Protein AF-0000000084544696 (afdb_homodimer)

Solvent-accessible surface area (backbone atoms only — not comparable to full-atom values): 18022 Å² total; per-residue (Å²): 127,81,76,74,77,91,40,70,71,62,45,71,70,43,58,67,68,58,37,42,52,52,28,52,49,38,60,75,65,55,84,54,58,40,59,31,34,49,28,47,52,58,39,45,57,65,35,56,97,55,57,89,83,34,65,64,35,49,51,43,52,50,49,40,49,48,40,61,74,64,56,87,49,36,67,41,32,23,50,32,31,42,42,40,33,75,56,55,48,66,93,45,48,67,58,34,51,48,35,35,71,64,51,88,37,66,52,25,18,30,32,17,44,51,22,40,44,68,54,61,47,67,92,47,48,72,62,44,57,58,30,57,68,43,92,45,65,67,36,19,50,41,30,50,34,37,53,52,39,50,57,54,42,70,71,47,68,94,82,62,65,75,75,75,108,126,81,76,74,77,89,42,70,70,63,46,70,71,42,57,68,68,58,36,42,52,53,29,52,49,37,61,75,64,54,83,52,60,40,60,33,36,50,28,48,54,59,41,44,57,66,36,56,95,54,58,91,81,35,66,64,35,49,51,42,52,50,50,40,49,48,40,59,74,64,54,86,48,37,66,42,30,22,50,33,31,44,41,40,32,74,56,55,50,66,93,45,49,67,58,34,51,48,35,35,72,64,51,88,36,64,54,26,18,30,31,16,45,48,22,40,42,69,54,60,46,68,91,46,47,71,62,44,55,57,30,58,70,44,90,46,66,66,38,20,51,40,30,51,35,38,52,53,40,50,56,54,44,70,72,67,58,94,82,61,66,75,74,75,106

Structure (mmCIF, N/CA/C/O backbone):
data_AF-0000000084544696-model_v1
#
loop_
_entity.id
_entity.type
_entity.pdbx_description
1 polymer 'PBS lyase HEAT domain protein repeat-containing protein'
#
loop_
_atom_site.group_PDB
_atom_site.id
_atom_site.type_symbol
_atom_site.label_atom_id
_atom_site.label_alt_id
_atom_site.label_comp_id
_atom_site.label_asym_id
_atom_site.label_entity_id
_atom_site.label_seq_id
_atom_site.pdbx_PDB_ins_code
_atom_site.Cartn_x
_atom_site.Cartn_y
_atom_site.Cartn_z
_atom_site.occupancy
_atom_site.B_iso_or_equiv
_atom_site.auth_seq_id
_atom_site.auth_comp_id
_atom_site.auth_asym_id
_atom_site.auth_atom_id
_atom_site.pdbx_PDB_model_num
ATOM 1 N N . MET A 1 1 ? 19.906 -25.812 -3.031 1 26.2 1 MET A N 1
ATOM 2 C CA . MET A 1 1 ? 20.234 -25.281 -1.714 1 26.2 1 MET A CA 1
ATOM 3 C C . MET A 1 1 ? 18.984 -24.828 -0.976 1 26.2 1 MET A C 1
ATOM 5 O O . MET A 1 1 ? 18.219 -24 -1.482 1 26.2 1 MET A O 1
ATOM 9 N N . THR A 1 2 ? 18.375 -25.609 -0.206 1 31.02 2 THR A N 1
ATOM 10 C CA . THR A 1 2 ? 17.172 -25.453 0.586 1 31.02 2 THR A CA 1
ATOM 11 C C . THR A 1 2 ? 17.109 -24.062 1.211 1 31.02 2 THR A C 1
ATOM 13 O O . THR A 1 2 ? 17.938 -23.719 2.053 1 31.02 2 THR A O 1
ATOM 16 N N . ILE A 1 3 ? 16.969 -23.062 0.458 1 39.78 3 ILE A N 1
ATOM 17 C CA . ILE A 1 3 ? 17.031 -21.719 1.038 1 39.78 3 ILE A CA 1
ATOM 18 C C . ILE A 1 3 ? 16.312 -21.719 2.387 1 39.78 3 ILE A C 1
ATOM 20 O O . ILE A 1 3 ? 15.102 -21.938 2.455 1 39.78 3 ILE A O 1
ATOM 24 N N . GLN A 1 4 ? 16.859 -22.172 3.508 1 46.41 4 GLN A N 1
ATOM 25 C CA . GLN A 1 4 ? 16.312 -22.172 4.855 1 46.41 4 GLN A CA 1
ATOM 26 C C . GLN A 1 4 ? 15.367 -20.984 5.059 1 46.41 4 GLN A C 1
ATOM 28 O O . GLN A 1 4 ? 14.148 -21.125 4.941 1 46.41 4 GLN A O 1
ATOM 33 N N . LEU A 1 5 ? 15.789 -20.031 6.137 1 50.75 5 LEU A N 1
ATOM 34 C CA . LEU A 1 5 ? 14.992 -18.938 6.691 1 50.75 5 LEU A CA 1
ATOM 35 C C . LEU A 1 5 ? 14.992 -17.734 5.762 1 50.75 5 LEU A C 1
ATOM 37 O O . LEU A 1 5 ? 16.062 -17.203 5.438 1 50.75 5 LEU A O 1
ATOM 41 N N . PHE A 1 6 ? 14.016 -17.812 4.867 1 63.34 6 PHE A N 1
ATOM 42 C CA . PHE A 1 6 ? 13.852 -16.578 4.113 1 63.34 6 PHE A CA 1
ATOM 43 C C . PHE A 1 6 ? 14.055 -15.359 5.012 1 63.34 6 PHE A C 1
ATOM 45 O O . PHE A 1 6 ? 13.188 -15.023 5.82 1 63.34 6 PHE A O 1
ATOM 52 N N . ASP A 1 7 ? 15.312 -15 5.148 1 73.56 7 ASP A N 1
ATOM 53 C CA . ASP A 1 7 ? 15.758 -13.859 5.934 1 73.56 7 ASP A CA 1
ATOM 54 C C . ASP A 1 7 ? 16.016 -12.648 5.043 1 73.56 7 ASP A C 1
ATOM 56 O O . ASP A 1 7 ? 16.969 -12.648 4.254 1 73.56 7 ASP A O 1
ATOM 60 N N . GLU A 1 8 ? 15.297 -11.703 5.199 1 74.69 8 GLU A N 1
ATOM 61 C CA . GLU A 1 8 ? 15.336 -10.539 4.324 1 74.69 8 GLU A CA 1
ATOM 62 C C . GLU A 1 8 ? 16.719 -9.891 4.324 1 74.69 8 GLU A C 1
ATOM 64 O O . GLU A 1 8 ? 17.203 -9.453 3.281 1 74.69 8 GLU A O 1
ATOM 69 N N . ASN A 1 9 ? 17.312 -9.812 5.469 1 75.44 9 ASN A N 1
ATOM 70 C CA . ASN A 1 9 ? 18.625 -9.172 5.543 1 75.44 9 ASN A CA 1
ATOM 71 C C . ASN A 1 9 ? 19.672 -9.977 4.797 1 75.44 9 ASN A C 1
ATOM 73 O O . ASN A 1 9 ? 20.516 -9.406 4.09 1 75.44 9 ASN A O 1
ATOM 77 N N . ASN A 1 10 ? 19.656 -11.188 4.953 1 82.88 10 ASN A N 1
ATOM 78 C CA . ASN A 1 10 ? 20.594 -12.047 4.242 1 82.88 10 ASN A CA 1
ATOM 79 C C . ASN A 1 10 ? 20.375 -11.984 2.73 1 82.88 10 ASN A C 1
ATOM 81 O O . ASN A 1 10 ? 21.344 -12 1.962 1 82.88 10 ASN A O 1
ATOM 85 N N . MET A 1 11 ? 19.172 -11.875 2.369 1 90.06 11 MET A N 1
ATOM 86 C CA . MET A 1 11 ? 18.844 -11.828 0.949 1 90.06 11 MET A CA 1
ATOM 87 C C . MET A 1 11 ? 19.406 -10.586 0.289 1 90.06 11 MET A C 1
ATOM 89 O O . MET A 1 11 ? 19.859 -10.633 -0.857 1 90.06 11 MET A O 1
ATOM 93 N N . ARG A 1 12 ? 19.422 -9.477 0.972 1 90.31 12 ARG A N 1
ATOM 94 C CA . ARG A 1 12 ? 19.875 -8.219 0.402 1 90.31 12 ARG A CA 1
ATOM 95 C C . ARG A 1 12 ? 21.375 -8.211 0.214 1 90.31 12 ARG A C 1
ATOM 97 O O . ARG A 1 12 ? 21.922 -7.375 -0.515 1 90.31 12 ARG A O 1
ATOM 104 N N . GLN A 1 13 ? 22.062 -9.141 0.916 1 92.12 13 GLN A N 1
ATOM 105 C CA . GLN A 1 13 ? 23.516 -9.234 0.834 1 92.12 13 GLN A CA 1
ATOM 106 C C . GLN A 1 13 ? 23.953 -10.102 -0.343 1 92.12 13 GLN A C 1
ATOM 108 O O . GLN A 1 13 ? 25.109 -10.094 -0.734 1 92.12 13 GLN A O 1
ATOM 113 N N . LEU A 1 14 ? 23.094 -10.797 -0.901 1 94.19 14 LEU A N 1
ATOM 114 C CA . LEU A 1 14 ? 23.391 -11.688 -2.02 1 94.19 14 LEU A CA 1
ATOM 115 C C . LEU A 1 14 ? 23.531 -10.891 -3.316 1 94.19 14 LEU A C 1
ATOM 117 O O . LEU A 1 14 ? 22.938 -9.82 -3.463 1 94.19 14 LEU A O 1
ATOM 121 N N . PRO A 1 15 ? 24.359 -11.484 -4.219 1 95.19 15 PRO A N 1
ATOM 122 C CA . PRO A 1 15 ? 24.344 -10.898 -5.562 1 95.19 15 PRO A CA 1
ATOM 123 C C . PRO A 1 15 ? 22.938 -10.852 -6.164 1 95.19 15 PRO A C 1
ATOM 125 O O . PRO A 1 15 ? 22.125 -11.758 -5.926 1 95.19 15 PRO A O 1
ATOM 128 N N . ASP A 1 16 ? 22.609 -9.914 -7.047 1 94.69 16 ASP A N 1
ATOM 129 C CA . ASP A 1 16 ? 21.281 -9.656 -7.598 1 94.69 16 ASP A CA 1
ATOM 130 C C . ASP A 1 16 ? 20.703 -10.898 -8.266 1 94.69 16 ASP A C 1
ATOM 132 O O . ASP A 1 16 ? 19.547 -11.25 -8.047 1 94.69 16 ASP A O 1
ATOM 136 N N . GLU A 1 17 ? 21.594 -11.555 -9.016 1 95.81 17 GLU A N 1
ATOM 137 C CA . GLU A 1 17 ? 21.125 -12.719 -9.758 1 95.81 17 GLU A CA 1
ATOM 138 C C . GLU A 1 17 ? 20.734 -13.844 -8.805 1 95.81 17 GLU A C 1
ATOM 140 O O . GLU A 1 17 ? 19.719 -14.531 -9.031 1 95.81 17 GLU A O 1
ATOM 145 N N . GLU A 1 18 ? 21.484 -14.039 -7.844 1 96.56 18 GLU A N 1
ATOM 146 C CA . GLU A 1 18 ? 21.188 -15.078 -6.859 1 96.56 18 GLU A CA 1
ATOM 147 C C . GLU A 1 18 ? 19.922 -14.734 -6.062 1 96.56 18 GLU A C 1
ATOM 149 O O . GLU A 1 18 ? 19.078 -15.602 -5.824 1 96.56 18 GLU A O 1
ATOM 154 N N . ARG A 1 19 ? 19.828 -13.508 -5.656 1 96.25 19 ARG A N 1
ATOM 155 C CA . ARG A 1 19 ? 18.625 -13.039 -4.973 1 96.25 19 ARG A CA 1
ATOM 156 C C . ARG A 1 19 ? 17.375 -13.258 -5.836 1 96.25 19 ARG A C 1
ATOM 158 O O . ARG A 1 19 ? 16.359 -13.742 -5.348 1 96.25 19 ARG A O 1
ATOM 165 N N . PHE A 1 20 ? 17.484 -12.938 -7.086 1 97.44 20 PHE A N 1
ATOM 166 C CA . PHE A 1 20 ? 16.359 -13.125 -8 1 97.44 20 PHE A CA 1
ATOM 167 C C . PHE A 1 20 ? 15.945 -14.586 -8.047 1 97.44 20 PHE A C 1
ATOM 169 O O . PHE A 1 20 ? 14.758 -14.906 -7.934 1 97.44 20 PHE A O 1
ATOM 176 N N . GLU A 1 21 ? 16.938 -15.422 -8.18 1 97.69 21 GLU A N 1
ATOM 177 C CA . GLU A 1 21 ? 16.641 -16.844 -8.328 1 97.69 21 GLU A CA 1
ATOM 178 C C . GLU A 1 21 ? 15.977 -17.406 -7.078 1 97.69 21 GLU A C 1
ATOM 180 O O . GLU A 1 21 ? 15.047 -18.219 -7.168 1 97.69 21 GLU A O 1
ATOM 185 N N . ILE A 1 22 ? 16.438 -17.031 -5.98 1 97.06 22 ILE A N 1
ATOM 186 C CA . ILE A 1 22 ? 15.867 -17.5 -4.727 1 97.06 22 ILE A CA 1
ATOM 187 C C . ILE A 1 22 ? 14.438 -16.984 -4.586 1 97.06 22 ILE A C 1
ATOM 189 O O . ILE A 1 22 ? 13.523 -17.75 -4.262 1 97.06 22 ILE A O 1
ATOM 193 N N . CYS A 1 23 ? 14.188 -15.711 -4.84 1 97.75 23 CYS A N 1
ATOM 194 C CA . CYS A 1 23 ? 12.844 -15.141 -4.77 1 97.75 23 CYS A CA 1
ATOM 195 C C . CYS A 1 23 ? 11.906 -15.82 -5.758 1 97.75 23 CYS A C 1
ATOM 197 O O . CYS A 1 23 ? 10.758 -16.125 -5.43 1 97.75 23 CYS A O 1
ATOM 199 N N . ASN A 1 24 ? 12.422 -16.031 -6.957 1 98.38 24 ASN A N 1
ATOM 200 C CA . ASN A 1 24 ? 11.641 -16.734 -7.961 1 98.38 24 ASN A CA 1
ATOM 201 C C . ASN A 1 24 ? 11.188 -18.109 -7.457 1 98.38 24 ASN A C 1
ATOM 203 O O . ASN A 1 24 ? 10.031 -18.484 -7.629 1 98.38 24 ASN A O 1
ATOM 207 N N . ASP A 1 25 ? 12.086 -18.766 -6.898 1 97.88 25 ASP A N 1
ATOM 208 C CA . ASP A 1 25 ? 11.781 -20.094 -6.367 1 97.88 25 ASP A CA 1
ATOM 209 C C . ASP A 1 25 ? 10.742 -20.016 -5.246 1 97.88 25 ASP A C 1
ATOM 211 O O . ASP A 1 25 ? 9.805 -20.797 -5.203 1 97.88 25 ASP A O 1
ATOM 215 N N . VAL A 1 26 ? 10.883 -19.141 -4.332 1 97.69 26 VAL A N 1
ATOM 216 C CA . VAL A 1 26 ? 9.953 -18.953 -3.223 1 97.69 26 VAL A CA 1
ATOM 217 C C . VAL A 1 26 ? 8.57 -18.609 -3.76 1 97.69 26 VAL A C 1
ATOM 219 O O . VAL A 1 26 ? 7.57 -19.203 -3.348 1 97.69 26 VAL A O 1
ATOM 222 N N . LEU A 1 27 ? 8.469 -17.75 -4.738 1 98.44 27 LEU A N 1
ATOM 223 C CA . LEU A 1 27 ? 7.199 -17.281 -5.262 1 98.44 27 LEU A CA 1
ATOM 224 C C . LEU A 1 27 ? 6.445 -18.391 -5.973 1 98.44 27 LEU A C 1
ATOM 226 O O . LEU A 1 27 ? 5.215 -18.453 -5.934 1 98.44 27 LEU A O 1
ATOM 230 N N . ARG A 1 28 ? 7.176 -19.297 -6.527 1 98.06 28 ARG A N 1
ATOM 231 C CA . ARG A 1 28 ? 6.535 -20.312 -7.348 1 98.06 28 ARG A CA 1
ATOM 232 C C . ARG A 1 28 ? 6.219 -21.562 -6.52 1 98.06 28 ARG A C 1
ATOM 234 O O . ARG A 1 28 ? 5.285 -22.297 -6.836 1 98.06 28 ARG A O 1
ATOM 241 N N . ASN A 1 29 ? 6.934 -21.672 -5.379 1 97.19 29 ASN A N 1
ATOM 242 C CA . ASN A 1 29 ? 6.855 -23 -4.762 1 97.19 29 ASN A CA 1
ATOM 243 C C . ASN A 1 29 ? 6.504 -22.906 -3.281 1 97.19 29 ASN A C 1
ATOM 245 O O . ASN A 1 29 ? 6.074 -23.891 -2.68 1 97.19 29 ASN A O 1
ATOM 249 N N . GLU A 1 30 ? 6.668 -21.828 -2.648 1 96.88 30 GLU A N 1
ATOM 250 C CA . GLU A 1 30 ? 6.434 -21.688 -1.213 1 96.88 30 GLU A CA 1
ATOM 251 C C . GLU A 1 30 ? 4.941 -21.625 -0.901 1 96.88 30 GLU A C 1
ATOM 253 O O . GLU A 1 30 ? 4.195 -20.906 -1.567 1 96.88 30 GLU A O 1
ATOM 258 N N . THR A 1 31 ? 4.484 -22.359 0.078 1 96.81 31 THR A N 1
ATOM 259 C CA . THR A 1 31 ? 3.072 -22.375 0.447 1 96.81 31 THR A CA 1
ATOM 260 C C . THR A 1 31 ? 2.756 -21.234 1.427 1 96.81 31 THR A C 1
ATOM 262 O O . THR A 1 31 ? 1.612 -20.797 1.515 1 96.81 31 THR A O 1
ATOM 265 N N . ASP A 1 32 ? 3.688 -20.766 2.178 1 96.81 32 ASP A N 1
ATOM 266 C CA . ASP A 1 32 ? 3.52 -19.688 3.152 1 96.81 32 ASP A CA 1
ATOM 267 C C . ASP A 1 32 ? 3.439 -18.328 2.465 1 96.81 32 ASP A C 1
ATOM 269 O O . ASP A 1 32 ? 4.441 -17.812 1.959 1 96.81 32 ASP A O 1
ATOM 273 N N . GLU A 1 33 ? 2.336 -17.719 2.484 1 97.69 33 GLU A N 1
ATOM 274 C CA . GLU A 1 33 ? 2.121 -16.469 1.763 1 97.69 33 GLU A CA 1
ATOM 275 C C . GLU A 1 33 ? 2.975 -15.336 2.344 1 97.69 33 GLU A C 1
ATOM 277 O O . GLU A 1 33 ? 3.326 -14.391 1.637 1 97.69 33 GLU A O 1
ATOM 282 N N . SER A 1 34 ? 3.311 -15.367 3.625 1 96.75 34 SER A N 1
ATOM 283 C CA . SER A 1 34 ? 4.145 -14.32 4.207 1 96.75 34 SER A CA 1
ATOM 284 C C . SER A 1 34 ? 5.555 -14.352 3.623 1 96.75 34 SER A C 1
ATOM 286 O O . SER A 1 34 ? 6.176 -13.305 3.436 1 96.75 34 SER A O 1
ATOM 288 N N . LYS A 1 35 ? 6.059 -15.523 3.314 1 95.94 35 LYS A N 1
ATOM 289 C CA . LYS A 1 35 ? 7.344 -15.641 2.637 1 95.94 35 LYS A CA 1
ATOM 290 C C . LYS A 1 35 ? 7.246 -15.156 1.19 1 95.94 35 LYS A C 1
ATOM 292 O O . LYS A 1 35 ? 8.164 -14.5 0.686 1 95.94 35 LYS A O 1
ATOM 297 N N . ARG A 1 36 ? 6.094 -15.562 0.558 1 97.94 36 ARG A N 1
ATOM 298 C CA . ARG A 1 36 ? 5.902 -15.094 -0.811 1 97.94 36 ARG A CA 1
ATOM 299 C C . ARG A 1 36 ? 5.789 -13.578 -0.857 1 97.94 36 ARG A C 1
ATOM 301 O O . ARG A 1 36 ? 6.34 -12.938 -1.753 1 97.94 36 ARG A O 1
ATOM 308 N N . TRP A 1 37 ? 5.148 -12.992 0.087 1 97.88 37 TRP A N 1
ATOM 309 C CA . TRP A 1 37 ? 5.043 -11.539 0.173 1 97.88 37 TRP A CA 1
ATOM 310 C C . TRP A 1 37 ? 6.418 -10.906 0.315 1 97.88 37 TRP A C 1
ATOM 312 O O . TRP A 1 37 ? 6.75 -9.953 -0.405 1 97.88 37 TRP A O 1
ATOM 322 N N . ASP A 1 38 ? 7.227 -11.438 1.214 1 96.38 38 ASP A N 1
ATOM 323 C CA . ASP A 1 38 ? 8.586 -10.922 1.383 1 96.38 38 ASP A CA 1
ATOM 324 C C . ASP A 1 38 ? 9.383 -11.039 0.085 1 96.38 38 ASP A C 1
ATOM 326 O O . ASP A 1 38 ? 10.148 -10.133 -0.262 1 96.38 38 ASP A O 1
ATOM 330 N N . ALA A 1 39 ? 9.203 -12.109 -0.541 1 97.25 39 ALA A N 1
ATOM 331 C CA . ALA A 1 39 ? 9.922 -12.328 -1.797 1 97.25 39 ALA A CA 1
ATOM 332 C C . ALA A 1 39 ? 9.508 -11.297 -2.848 1 97.25 39 ALA A C 1
ATOM 334 O O . ALA A 1 39 ? 10.344 -10.836 -3.627 1 97.25 39 ALA A O 1
ATOM 335 N N . VAL A 1 40 ? 8.211 -10.977 -2.9 1 98.25 40 VAL A N 1
ATOM 336 C CA . VAL A 1 40 ? 7.75 -9.938 -3.822 1 98.25 40 VAL A CA 1
ATOM 337 C C . VAL A 1 40 ? 8.469 -8.625 -3.523 1 98.25 40 VAL A C 1
ATOM 339 O O . VAL A 1 40 ? 8.953 -7.953 -4.438 1 98.25 40 VAL A O 1
ATOM 342 N N . TRP A 1 41 ? 8.531 -8.289 -2.303 1 95.75 41 TRP A N 1
ATOM 343 C CA . TRP A 1 41 ? 9.18 -7.051 -1.895 1 95.75 41 TRP A CA 1
ATOM 344 C C . TRP A 1 41 ? 10.656 -7.059 -2.262 1 95.75 41 TRP A C 1
ATOM 346 O O . TRP A 1 41 ? 11.164 -6.105 -2.857 1 95.75 41 TRP A O 1
ATOM 356 N N . LEU A 1 42 ? 11.289 -8.07 -1.908 1 95.5 42 LEU A N 1
ATOM 357 C CA . LEU A 1 42 ? 12.734 -8.188 -2.115 1 95.5 42 LEU A CA 1
ATOM 358 C C . LEU A 1 42 ? 13.07 -8.172 -3.602 1 95.5 42 LEU A C 1
ATOM 360 O O . LEU A 1 42 ? 14.031 -7.527 -4.016 1 95.5 42 LEU A O 1
ATOM 364 N N . VAL A 1 43 ? 12.32 -8.875 -4.406 1 96.75 43 VAL A N 1
ATOM 365 C CA . VAL A 1 43 ? 12.625 -8.914 -5.832 1 96.75 43 VAL A CA 1
ATOM 366 C C . VAL A 1 43 ? 12.289 -7.57 -6.473 1 96.75 43 VAL A C 1
ATOM 368 O O . VAL A 1 43 ? 12.977 -7.129 -7.398 1 96.75 43 VAL A O 1
ATOM 371 N N . GLY A 1 44 ? 11.18 -6.949 -6.012 1 96.31 44 GLY A N 1
ATOM 372 C CA . GLY A 1 44 ? 10.844 -5.625 -6.504 1 96.31 44 GLY A CA 1
ATOM 373 C C . GLY A 1 44 ? 11.984 -4.633 -6.371 1 96.31 44 GLY A C 1
ATOM 374 O O . GLY A 1 44 ? 12.219 -3.814 -7.262 1 96.31 44 GLY A O 1
ATOM 375 N N . GLU A 1 45 ? 12.695 -4.746 -5.324 1 94.12 45 GLU A N 1
ATOM 376 C CA . GLU A 1 45 ? 13.812 -3.854 -5.043 1 94.12 45 GLU A CA 1
ATOM 377 C C . GLU A 1 45 ? 14.898 -3.969 -6.117 1 94.12 45 GLU A C 1
ATOM 379 O O . GLU A 1 45 ? 15.656 -3.023 -6.344 1 94.12 45 GLU A O 1
ATOM 384 N N . LEU A 1 46 ? 14.969 -5.043 -6.773 1 94.81 46 LEU A N 1
ATOM 385 C CA . LEU A 1 46 ? 15.984 -5.281 -7.793 1 94.81 46 LEU A CA 1
ATOM 386 C C . LEU A 1 46 ? 15.711 -4.453 -9.047 1 94.81 46 LEU A C 1
ATOM 388 O O . LEU A 1 46 ? 16.578 -4.289 -9.891 1 94.81 46 LEU A O 1
ATOM 392 N N . ALA A 1 47 ? 14.547 -4.012 -9.172 1 93.38 47 ALA A N 1
ATOM 393 C CA . ALA A 1 47 ? 14.164 -3.238 -10.352 1 93.38 47 ALA A CA 1
ATOM 394 C C . ALA A 1 47 ? 14.312 -1.74 -10.094 1 93.38 47 ALA A C 1
ATOM 396 O O . ALA A 1 47 ? 13.859 -0.92 -10.898 1 93.38 47 ALA A O 1
ATOM 397 N N . GLU A 1 48 ? 14.953 -1.453 -8.867 1 86.62 48 GLU A N 1
ATOM 398 C CA . GLU A 1 48 ? 15.156 -0.049 -8.516 1 86.62 48 GLU A CA 1
ATOM 399 C C . GLU A 1 48 ? 16.266 0.578 -9.359 1 86.62 48 GLU A C 1
ATOM 401 O O . GLU A 1 48 ? 17.312 -0.024 -9.555 1 86.62 48 GLU A O 1
ATOM 406 N N . ASP A 1 49 ? 16.078 1.803 -9.812 1 70.44 49 ASP A N 1
ATOM 407 C CA . ASP A 1 49 ? 17.094 2.689 -10.383 1 70.44 49 ASP A CA 1
ATOM 408 C C . ASP A 1 49 ? 17.594 2.158 -11.719 1 70.44 49 ASP A C 1
ATOM 410 O O . ASP A 1 49 ? 18.734 2.434 -12.117 1 70.44 49 ASP A O 1
ATOM 414 N N . GLN A 1 50 ? 16.812 1.298 -12.305 1 68.75 50 GLN A N 1
ATOM 415 C CA . GLN A 1 50 ? 17.375 0.73 -13.523 1 68.75 50 GLN A CA 1
ATOM 416 C C . GLN A 1 50 ? 16.625 1.234 -14.758 1 68.75 50 GLN A C 1
ATOM 418 O O . GLN A 1 50 ? 15.453 1.613 -14.664 1 68.75 50 GLN A O 1
ATOM 423 N N . ASP A 1 51 ? 17.406 1.385 -15.656 1 74.25 51 ASP A N 1
ATOM 424 C CA . ASP A 1 51 ? 16.875 1.74 -16.969 1 74.25 51 ASP A CA 1
ATOM 425 C C . ASP A 1 51 ? 15.93 0.654 -17.484 1 74.25 51 ASP A C 1
ATOM 427 O O . ASP A 1 51 ? 16.094 -0.522 -17.156 1 74.25 51 ASP A O 1
ATOM 431 N N . ASP A 1 52 ? 15.062 1.043 -18.281 1 70.06 52 ASP A N 1
ATOM 432 C CA . ASP A 1 52 ? 14.062 0.127 -18.812 1 70.06 52 ASP A CA 1
ATOM 433 C C . ASP A 1 52 ? 14.703 -0.971 -19.656 1 70.06 52 ASP A C 1
ATOM 435 O O . ASP A 1 52 ? 14.109 -2.031 -19.859 1 70.06 52 ASP A O 1
ATOM 439 N N . LYS A 1 53 ? 16.016 -0.698 -19.984 1 75.19 53 LYS A N 1
ATOM 440 C CA . LYS A 1 53 ? 16.719 -1.66 -20.844 1 75.19 53 LYS A CA 1
ATOM 441 C C . LYS A 1 53 ? 17.484 -2.682 -20 1 75.19 53 LYS A C 1
ATOM 443 O O . LYS A 1 53 ? 18.031 -3.648 -20.547 1 75.19 53 LYS A O 1
ATOM 448 N N . ASN A 1 54 ? 17.25 -2.607 -18.875 1 86.31 54 ASN A N 1
ATOM 449 C CA . ASN A 1 54 ? 17.953 -3.539 -18 1 86.31 54 ASN A CA 1
ATOM 450 C C . ASN A 1 54 ? 17.266 -4.902 -17.953 1 86.31 54 ASN A C 1
ATOM 452 O O . ASN A 1 54 ? 16.078 -4.988 -17.672 1 86.31 54 ASN A O 1
ATOM 456 N N . LEU A 1 55 ? 18.016 -5.883 -18.266 1 91.25 55 LEU A N 1
ATOM 457 C CA . LEU A 1 55 ? 17.469 -7.23 -18.391 1 91.25 55 LEU A CA 1
ATOM 458 C C . LEU A 1 55 ? 16.891 -7.711 -17.062 1 91.25 55 LEU A C 1
ATOM 460 O O . LEU A 1 55 ? 15.844 -8.352 -17.031 1 91.25 55 LEU A O 1
ATOM 464 N N . LEU A 1 56 ? 17.547 -7.496 -16 1 94.56 56 LEU A N 1
ATOM 465 C CA . LEU A 1 56 ? 17.062 -7.926 -14.695 1 94.56 56 LEU A CA 1
ATOM 466 C C . LEU A 1 56 ? 15.75 -7.234 -14.344 1 94.56 56 LEU A C 1
ATOM 468 O O . LEU A 1 56 ? 14.844 -7.859 -13.797 1 94.56 56 LEU A O 1
ATOM 472 N N . ARG A 1 57 ? 15.633 -5.988 -14.641 1 95.81 57 ARG A N 1
ATOM 473 C CA . ARG A 1 57 ? 14.398 -5.238 -14.414 1 95.81 57 ARG A CA 1
ATOM 474 C C . ARG A 1 57 ? 13.227 -5.871 -15.164 1 95.81 57 ARG A C 1
ATOM 476 O O . ARG A 1 57 ? 12.133 -6.008 -14.609 1 95.81 57 ARG A O 1
ATOM 483 N N . ASN A 1 58 ? 13.508 -6.285 -16.359 1 95.81 58 ASN A N 1
ATOM 484 C CA . ASN A 1 58 ? 12.469 -6.934 -17.156 1 95.81 58 ASN A CA 1
ATOM 485 C C . ASN A 1 58 ? 12.102 -8.305 -16.594 1 95.81 58 ASN A C 1
ATOM 487 O O . ASN A 1 58 ? 10.93 -8.688 -16.578 1 95.81 58 ASN A O 1
ATOM 491 N N . ARG A 1 59 ? 13.078 -8.984 -16.172 1 97.25 59 ARG A N 1
ATOM 492 C CA . ARG A 1 59 ? 12.812 -10.281 -15.547 1 97.25 59 ARG A CA 1
ATOM 493 C C . ARG A 1 59 ? 12 -10.117 -14.266 1 97.25 59 ARG A C 1
ATOM 495 O O . ARG A 1 59 ? 11.117 -10.93 -13.984 1 97.25 59 ARG A O 1
ATOM 502 N N . VAL A 1 60 ? 12.336 -9.141 -13.523 1 98 60 VAL A N 1
ATOM 503 C CA .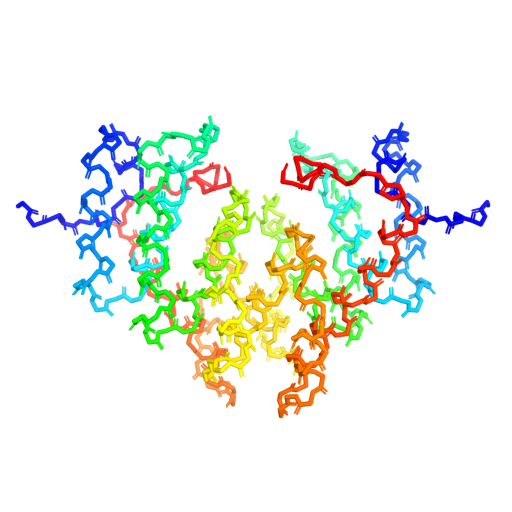 VAL A 1 60 ? 11.578 -8.844 -12.312 1 98 60 VAL A CA 1
ATOM 504 C C . VAL A 1 60 ? 10.125 -8.539 -12.68 1 98 60 VAL A C 1
ATOM 506 O O . VAL A 1 60 ? 9.195 -9.062 -12.062 1 98 60 VAL A O 1
ATOM 509 N N . ALA A 1 61 ? 9.914 -7.723 -13.688 1 98 61 ALA A N 1
ATOM 510 C CA . ALA A 1 61 ? 8.57 -7.379 -14.141 1 98 61 ALA A CA 1
ATOM 511 C C . ALA A 1 61 ? 7.785 -8.625 -14.531 1 98 61 ALA A C 1
ATOM 513 O O . ALA A 1 61 ? 6.613 -8.766 -14.172 1 98 61 ALA A O 1
ATOM 514 N N . ASP A 1 62 ? 8.453 -9.484 -15.219 1 98.62 62 ASP A N 1
ATOM 515 C CA . ASP A 1 62 ? 7.812 -10.727 -15.641 1 98.62 62 ASP A CA 1
ATOM 516 C C . ASP A 1 62 ? 7.445 -11.594 -14.438 1 98.62 62 ASP A C 1
ATOM 518 O O . ASP A 1 62 ? 6.391 -12.234 -14.43 1 98.62 62 ASP A O 1
ATOM 522 N N . LEU A 1 63 ? 8.289 -11.648 -13.516 1 98.81 63 LEU A N 1
ATOM 523 C CA . LEU A 1 63 ? 8.023 -12.43 -12.312 1 98.81 63 LEU A CA 1
ATOM 524 C C . LEU A 1 63 ? 6.855 -11.844 -11.531 1 98.81 63 LEU A C 1
ATOM 526 O O . LEU A 1 63 ? 6.004 -12.586 -11.031 1 98.81 63 LEU A O 1
ATOM 530 N N . LEU A 1 64 ? 6.77 -10.562 -11.43 1 98.81 64 LEU A N 1
ATOM 531 C CA . LEU A 1 64 ? 5.652 -9.914 -10.75 1 98.81 64 LEU A CA 1
ATOM 532 C C . LEU A 1 64 ? 4.344 -10.164 -11.484 1 98.81 64 LEU A C 1
ATOM 534 O O . LEU A 1 64 ? 3.297 -10.352 -10.859 1 98.81 64 LEU A O 1
ATOM 538 N N . GLU A 1 65 ? 4.391 -10.156 -12.797 1 98.88 65 GLU A N 1
ATOM 539 C CA . GLU A 1 65 ? 3.215 -10.555 -13.562 1 98.88 65 GLU A CA 1
ATOM 540 C C . GLU A 1 65 ? 2.799 -11.984 -13.242 1 98.88 65 GLU A C 1
ATOM 542 O O . GLU A 1 65 ? 1.61 -12.273 -13.094 1 98.88 65 GLU A O 1
ATOM 547 N N . TRP A 1 66 ? 3.789 -12.844 -13.219 1 98.88 66 TRP A N 1
ATOM 548 C CA . TRP A 1 66 ? 3.486 -14.227 -12.875 1 98.88 66 TRP A CA 1
ATOM 549 C C . TRP A 1 66 ? 2.754 -14.305 -11.539 1 98.88 66 TRP A C 1
ATOM 551 O O . TRP A 1 66 ? 1.775 -15.039 -11.398 1 98.88 66 TRP A O 1
ATOM 561 N N . VAL A 1 67 ? 3.195 -13.594 -10.539 1 98.88 67 VAL A N 1
ATOM 562 C CA . VAL A 1 67 ? 2.557 -13.562 -9.227 1 98.88 67 VAL A CA 1
ATOM 563 C C . VAL A 1 67 ? 1.101 -13.125 -9.375 1 98.88 67 VAL A C 1
ATOM 565 O O . VAL A 1 67 ? 0.197 -13.766 -8.828 1 98.88 67 VAL A O 1
ATOM 568 N N . LEU A 1 68 ? 0.859 -12.078 -10.117 1 98.88 68 LEU A N 1
ATOM 569 C CA . LEU A 1 68 ? -0.483 -11.531 -10.281 1 98.88 68 LEU A CA 1
ATOM 570 C C . LEU A 1 68 ? -1.405 -12.547 -10.953 1 98.88 68 LEU A C 1
ATOM 572 O O . LEU A 1 68 ? -2.592 -12.625 -10.625 1 98.88 68 LEU A O 1
ATOM 576 N N . ARG A 1 69 ? -0.884 -13.344 -11.766 1 98.56 69 ARG A N 1
ATOM 577 C CA . ARG A 1 69 ? -1.701 -14.266 -12.547 1 98.56 69 ARG A CA 1
ATOM 578 C C . ARG A 1 69 ? -1.879 -15.594 -11.812 1 98.56 69 ARG A C 1
ATOM 580 O O . ARG A 1 69 ? -2.875 -16.297 -12.016 1 98.56 69 ARG A O 1
ATOM 587 N N . ASN A 1 70 ? -0.928 -15.875 -10.922 1 98.56 70 ASN A N 1
ATOM 588 C CA . ASN A 1 70 ? -0.931 -17.25 -10.453 1 98.56 70 ASN A CA 1
ATOM 589 C C . ASN A 1 70 ? -1.106 -17.328 -8.938 1 98.56 70 ASN A C 1
ATOM 591 O O . ASN A 1 70 ? -1.574 -18.344 -8.414 1 98.56 70 ASN A O 1
ATOM 595 N N . ASP A 1 71 ? -0.683 -16.328 -8.195 1 98.62 71 ASP A N 1
ATOM 596 C CA . ASP A 1 71 ? -0.838 -16.422 -6.746 1 98.62 71 ASP A CA 1
ATOM 597 C C . ASP A 1 71 ? -2.312 -16.406 -6.348 1 98.62 71 ASP A C 1
ATOM 599 O O . ASP A 1 71 ? -3.121 -15.727 -6.984 1 98.62 71 ASP A O 1
ATOM 603 N N . THR A 1 72 ? -2.627 -17.031 -5.281 1 96.81 72 THR A N 1
ATOM 604 C CA . THR A 1 72 ? -4.027 -17.141 -4.883 1 96.81 72 THR A CA 1
ATOM 605 C C . THR A 1 72 ? -4.32 -16.219 -3.705 1 96.81 72 THR A C 1
ATOM 607 O O . THR A 1 72 ? -5.477 -16.062 -3.305 1 96.81 72 THR A O 1
ATOM 610 N N . ASN A 1 73 ? -3.318 -15.648 -3.135 1 98.19 73 ASN A N 1
ATOM 611 C CA . ASN A 1 73 ? -3.484 -14.773 -1.98 1 98.19 73 ASN A CA 1
ATOM 612 C C . ASN A 1 73 ? -3.576 -13.305 -2.396 1 98.19 73 ASN A C 1
ATOM 614 O O . ASN A 1 73 ? -2.668 -12.781 -3.045 1 98.19 73 ASN A O 1
ATOM 618 N N . GLY A 1 74 ? -4.637 -12.656 -2.002 1 98.12 74 GLY A N 1
ATOM 619 C CA . GLY A 1 74 ? -4.891 -11.281 -2.404 1 98.12 74 GLY A CA 1
ATOM 620 C C . GLY A 1 74 ? -3.871 -10.305 -1.855 1 98.12 74 GLY A C 1
ATOM 621 O O . GLY A 1 74 ? -3.57 -9.289 -2.49 1 98.12 74 GLY A O 1
ATOM 622 N N . VAL A 1 75 ? -3.314 -10.57 -0.688 1 98.5 75 VAL A N 1
ATOM 623 C CA . VAL A 1 75 ? -2.336 -9.688 -0.061 1 98.5 75 VAL A CA 1
ATOM 624 C C . VAL A 1 75 ? -1.021 -9.742 -0.838 1 98.5 75 VAL A C 1
ATOM 626 O O . VAL A 1 75 ? -0.366 -8.711 -1.03 1 98.5 75 VAL A O 1
ATOM 629 N N . VAL A 1 76 ? -0.635 -10.93 -1.288 1 98.69 76 VAL A N 1
ATOM 630 C CA . VAL A 1 76 ? 0.572 -11.086 -2.094 1 98.69 76 VAL A CA 1
ATOM 631 C C . VAL A 1 76 ? 0.397 -10.367 -3.43 1 98.69 76 VAL A C 1
ATOM 633 O O . VAL A 1 76 ? 1.289 -9.641 -3.871 1 98.69 76 VAL A O 1
ATOM 636 N N . LYS A 1 77 ? -0.77 -10.586 -4.043 1 98.88 77 LYS A N 1
ATOM 637 C CA . LYS A 1 77 ? -1.051 -9.914 -5.309 1 98.88 77 LYS A CA 1
ATOM 638 C C . LYS A 1 77 ? -1.085 -8.398 -5.121 1 98.88 77 LYS A C 1
ATOM 640 O O . LYS A 1 77 ? -0.642 -7.652 -5.996 1 98.88 77 LYS A O 1
ATOM 645 N N . HIS A 1 78 ? -1.656 -7.938 -4.031 1 98.81 78 HIS A N 1
ATOM 646 C CA . HIS A 1 78 ? -1.644 -6.523 -3.672 1 98.81 78 HIS A CA 1
ATOM 647 C C . HIS A 1 78 ? -0.227 -5.961 -3.701 1 98.81 78 HIS A C 1
ATOM 649 O O . HIS A 1 78 ? 0.028 -4.945 -4.348 1 98.81 78 HIS A O 1
ATOM 655 N N . GLU A 1 79 ? 0.68 -6.648 -3.062 1 98.44 79 GLU A N 1
ATOM 656 C CA . GLU A 1 79 ? 2.066 -6.191 -3.012 1 98.44 79 GLU A CA 1
ATOM 657 C C . GLU A 1 79 ? 2.693 -6.18 -4.402 1 98.44 79 GLU A C 1
ATOM 659 O O . GLU A 1 79 ? 3.434 -5.254 -4.746 1 98.44 79 GLU A O 1
ATOM 664 N N . ALA A 1 80 ? 2.404 -7.168 -5.203 1 98.81 80 ALA A N 1
ATOM 665 C CA . ALA A 1 80 ? 2.961 -7.23 -6.551 1 98.81 80 ALA A CA 1
ATOM 666 C C . ALA A 1 80 ? 2.525 -6.023 -7.383 1 98.81 80 ALA A C 1
ATOM 668 O O . ALA A 1 80 ? 3.34 -5.414 -8.078 1 98.81 80 ALA A O 1
ATOM 669 N N . SER A 1 81 ? 1.249 -5.672 -7.305 1 98.88 81 SER A N 1
ATOM 670 C CA . SER A 1 81 ? 0.754 -4.496 -8.008 1 98.88 81 SER A CA 1
ATOM 671 C C . SER A 1 81 ? 1.46 -3.23 -7.535 1 98.88 81 SER A C 1
ATOM 673 O O . SER A 1 81 ? 1.844 -2.387 -8.352 1 98.88 81 SER A O 1
ATOM 675 N N . PHE A 1 82 ? 1.608 -3.182 -6.254 1 98.25 82 PHE A N 1
ATOM 676 C CA . PHE A 1 82 ? 2.295 -2.027 -5.684 1 98.25 82 PHE A CA 1
ATOM 677 C C . PHE A 1 82 ? 3.715 -1.921 -6.223 1 98.25 82 PHE A C 1
ATOM 679 O O . PHE A 1 82 ? 4.164 -0.834 -6.594 1 98.25 82 PHE A O 1
ATOM 686 N N . GLN A 1 83 ? 4.395 -3.002 -6.258 1 97.5 83 GLN A N 1
ATOM 687 C CA . GLN A 1 83 ? 5.777 -2.996 -6.727 1 97.5 83 GLN A CA 1
ATOM 688 C C . GLN A 1 83 ? 5.859 -2.607 -8.195 1 97.5 83 GLN A C 1
ATOM 690 O O . GLN A 1 83 ? 6.762 -1.873 -8.602 1 97.5 83 GLN A O 1
ATOM 695 N N . ILE A 1 84 ? 4.984 -3.051 -9.016 1 98 84 ILE A N 1
ATOM 696 C CA . ILE A 1 84 ? 4.949 -2.697 -10.43 1 98 84 ILE A CA 1
ATOM 697 C C . ILE A 1 84 ? 4.789 -1.187 -10.578 1 98 84 ILE A C 1
ATOM 699 O O . ILE A 1 84 ? 5.5 -0.556 -11.367 1 98 84 ILE A O 1
ATOM 703 N N . ALA A 1 85 ? 3.92 -0.63 -9.773 1 97.56 85 ALA A N 1
ATOM 704 C CA . ALA A 1 85 ? 3.682 0.809 -9.844 1 97.56 85 ALA A CA 1
ATOM 705 C C . ALA A 1 85 ? 4.867 1.591 -9.289 1 97.56 85 ALA A C 1
ATOM 707 O O . ALA A 1 85 ? 5.281 2.596 -9.867 1 97.56 85 ALA A O 1
ATOM 708 N N . ALA A 1 86 ? 5.375 1.138 -8.172 1 93.81 86 ALA A N 1
ATOM 709 C CA . ALA A 1 86 ? 6.473 1.819 -7.496 1 93.81 86 ALA A CA 1
ATOM 710 C C . ALA A 1 86 ? 7.703 1.906 -8.398 1 93.81 86 ALA A C 1
ATOM 712 O O . ALA A 1 86 ? 8.484 2.854 -8.297 1 93.81 86 ALA A O 1
ATOM 713 N N . ARG A 1 87 ? 7.816 0.983 -9.281 1 94.12 87 ARG A N 1
ATOM 714 C CA . ARG A 1 87 ? 8.961 0.958 -10.188 1 94.12 87 ARG A CA 1
ATOM 715 C C . ARG A 1 87 ? 8.57 1.455 -11.578 1 94.12 87 ARG A C 1
ATOM 717 O O . ARG A 1 87 ? 9.383 1.416 -12.5 1 94.12 87 ARG A O 1
ATOM 724 N N . ASN A 1 88 ? 7.402 1.813 -11.711 1 94.31 88 ASN A N 1
ATOM 725 C CA . ASN A 1 88 ? 6.844 2.332 -12.953 1 94.31 88 ASN A CA 1
ATOM 726 C C . ASN A 1 88 ? 7.098 1.381 -14.117 1 94.31 88 ASN A C 1
ATOM 728 O O . ASN A 1 88 ? 7.613 1.79 -15.164 1 94.31 88 ASN A O 1
ATOM 732 N N . LEU A 1 89 ? 6.793 0.185 -13.938 1 95.44 89 LEU A N 1
ATOM 733 C CA . LEU A 1 89 ? 6.914 -0.826 -14.984 1 95.44 89 LEU A CA 1
ATOM 734 C C . LEU A 1 89 ? 5.738 -0.757 -15.945 1 95.44 89 LEU A C 1
ATOM 736 O O . LEU A 1 89 ? 4.898 -1.66 -15.977 1 95.44 89 LEU A O 1
ATOM 740 N N . ARG A 1 90 ? 5.707 0.177 -16.828 1 95.5 90 ARG A N 1
ATOM 741 C CA . ARG A 1 90 ? 4.555 0.587 -17.609 1 95.5 90 ARG A CA 1
ATOM 742 C C . ARG A 1 90 ? 4.152 -0.503 -18.609 1 95.5 90 ARG A C 1
ATOM 744 O O . ARG A 1 90 ? 2.977 -0.625 -18.953 1 95.5 90 ARG A O 1
ATOM 751 N N . HIS A 1 91 ? 5.102 -1.258 -19.031 1 96.25 91 HIS A N 1
ATOM 752 C CA . HIS A 1 91 ? 4.781 -2.307 -20 1 96.25 91 HIS A CA 1
ATOM 753 C C . HIS A 1 91 ? 3.936 -3.402 -19.359 1 96.25 91 HIS A C 1
ATOM 755 O O . HIS A 1 91 ? 3.496 -4.332 -20.047 1 96.25 91 HIS A O 1
ATOM 761 N N . LYS A 1 92 ? 3.592 -3.291 -18.047 1 98.12 92 LYS A N 1
ATOM 762 C CA . LYS A 1 92 ? 2.717 -4.242 -17.359 1 98.12 92 LYS A CA 1
ATOM 763 C C . LYS A 1 92 ? 1.354 -3.619 -17.062 1 98.12 92 LYS A C 1
ATOM 765 O O . LYS A 1 92 ? 0.542 -4.207 -16.359 1 98.12 92 LYS A O 1
ATOM 770 N N . ILE A 1 93 ? 1.019 -2.545 -17.641 1 98.62 93 ILE A N 1
ATOM 771 C CA . ILE A 1 93 ? -0.26 -1.869 -17.438 1 98.62 93 ILE A CA 1
ATOM 772 C C . ILE A 1 93 ? -1.4 -2.797 -17.859 1 98.62 93 ILE A C 1
ATOM 774 O O . ILE A 1 93 ? -2.441 -2.844 -17.203 1 98.62 93 ILE A O 1
ATOM 778 N N . HIS A 1 94 ? -1.16 -3.547 -18.891 1 98.69 94 HIS A N 1
ATOM 779 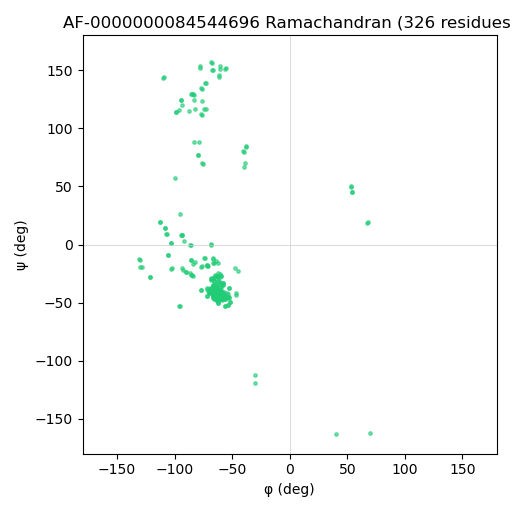C CA . HIS A 1 94 ? -2.213 -4.445 -19.344 1 98.69 94 HIS A CA 1
ATOM 780 C C . HIS A 1 94 ? -2.52 -5.516 -18.312 1 98.69 94 HIS A C 1
ATOM 782 O O . HIS A 1 94 ? -3.676 -5.91 -18.141 1 98.69 94 HIS A O 1
ATOM 788 N N . VAL A 1 95 ? -1.556 -6.008 -17.609 1 98.81 95 VAL A N 1
ATOM 789 C CA . VAL A 1 95 ? -1.746 -7.008 -16.562 1 98.81 95 VAL A CA 1
ATOM 790 C C . VAL A 1 95 ? -2.521 -6.395 -15.406 1 98.81 95 VAL A C 1
ATOM 792 O O . VAL A 1 95 ? -3.48 -6.988 -14.906 1 98.81 95 VAL A O 1
ATOM 795 N N . LEU A 1 96 ? -2.111 -5.191 -15.016 1 98.94 96 LEU A N 1
ATOM 796 C CA . LEU A 1 96 ? -2.803 -4.488 -13.945 1 98.94 96 LEU A CA 1
ATOM 797 C C . LEU A 1 96 ? -4.262 -4.238 -14.305 1 98.94 96 LEU A C 1
ATOM 799 O O . LEU A 1 96 ? -5.148 -4.348 -13.453 1 98.94 96 LEU A O 1
ATOM 803 N N . THR A 1 97 ? -4.461 -3.91 -15.531 1 98.88 97 THR A N 1
ATOM 804 C CA . THR A 1 97 ? -5.82 -3.67 -16 1 98.88 97 THR A CA 1
ATOM 805 C C . THR A 1 97 ? -6.668 -4.934 -15.867 1 98.88 97 THR A C 1
ATOM 807 O O . THR A 1 97 ? -7.797 -4.879 -15.375 1 98.88 97 THR A O 1
ATOM 810 N N . ASP A 1 98 ? -6.094 -6.008 -16.266 1 98.81 98 ASP A N 1
ATOM 811 C CA . ASP A 1 98 ? -6.805 -7.277 -16.156 1 98.81 98 ASP A CA 1
ATOM 812 C C . ASP A 1 98 ? -7.129 -7.605 -14.703 1 98.81 98 ASP A C 1
ATOM 814 O O . ASP A 1 98 ? -8.25 -8.008 -14.391 1 98.81 98 ASP A O 1
ATOM 818 N N . ILE A 1 99 ? -6.211 -7.445 -13.844 1 98.88 99 ILE A N 1
ATOM 819 C CA . ILE A 1 99 ? -6.398 -7.719 -12.422 1 98.88 99 ILE A CA 1
ATOM 820 C C . ILE A 1 99 ? -7.477 -6.793 -11.852 1 98.88 99 ILE A C 1
ATOM 822 O O . ILE A 1 99 ? -8.367 -7.242 -11.133 1 98.88 99 ILE A O 1
ATOM 826 N N . ALA A 1 100 ? -7.434 -5.555 -12.219 1 98.81 100 ALA A N 1
ATOM 827 C CA . ALA A 1 100 ? -8.359 -4.539 -11.734 1 98.81 100 ALA A CA 1
ATOM 828 C C . ALA A 1 100 ? -9.805 -4.926 -12.039 1 98.81 100 ALA A C 1
ATOM 830 O O . ALA A 1 100 ? -10.703 -4.672 -11.227 1 98.81 100 ALA A O 1
ATOM 831 N N . LEU A 1 101 ? -9.984 -5.59 -13.117 1 98.56 101 LEU A N 1
ATOM 832 C CA . LEU A 1 101 ? -11.344 -5.797 -13.602 1 98.56 101 LEU A CA 1
ATOM 833 C C . LEU A 1 101 ? -11.82 -7.211 -13.289 1 98.56 101 LEU A C 1
ATOM 835 O O . LEU A 1 101 ? -13.023 -7.449 -13.156 1 98.56 101 LEU A O 1
ATOM 839 N N . ASN A 1 102 ? -10.859 -8.133 -13.062 1 98.25 102 ASN A N 1
ATOM 840 C CA . ASN A 1 102 ? -11.32 -9.516 -13.133 1 98.25 102 ASN A CA 1
ATOM 841 C C . ASN A 1 102 ? -10.883 -10.32 -11.914 1 98.25 102 ASN A C 1
ATOM 843 O O . ASN A 1 102 ? -11.359 -11.438 -11.695 1 98.25 102 ASN A O 1
ATOM 847 N N . ASP A 1 103 ? -10.008 -9.867 -11.117 1 98.38 103 ASP A N 1
ATOM 848 C CA . ASP A 1 103 ? -9.539 -10.672 -9.992 1 98.38 103 ASP A CA 1
ATOM 849 C C . ASP A 1 103 ? -10.648 -10.867 -8.953 1 98.38 103 ASP A C 1
ATOM 851 O O . ASP A 1 103 ? -11.57 -10.055 -8.867 1 98.38 103 ASP A O 1
ATOM 855 N N . LYS A 1 104 ? -10.562 -11.883 -8.188 1 96.56 104 LYS A N 1
ATOM 856 C CA . LYS A 1 104 ? -11.594 -12.203 -7.207 1 96.56 104 LYS A CA 1
ATOM 857 C C . LYS A 1 104 ? -11.391 -11.414 -5.914 1 96.56 104 LYS A C 1
ATOM 859 O O . LYS A 1 104 ? -12.336 -11.188 -5.16 1 96.56 104 LYS A O 1
ATOM 864 N N . SER A 1 105 ? -10.18 -11.023 -5.594 1 97.75 105 SER A N 1
ATOM 865 C CA . SER A 1 105 ? -9.836 -10.367 -4.336 1 97.75 105 SER A CA 1
ATOM 866 C C . SER A 1 105 ? -10.07 -8.867 -4.41 1 97.75 105 SER A C 1
ATOM 868 O O . SER A 1 105 ? -9.578 -8.203 -5.324 1 97.75 105 SER A O 1
ATOM 870 N N . VAL A 1 106 ? -10.766 -8.359 -3.439 1 98.06 106 VAL A N 1
ATOM 871 C CA . VAL A 1 106 ? -10.992 -6.922 -3.328 1 98.06 106 VAL A CA 1
ATOM 872 C C . VAL A 1 106 ? -9.656 -6.195 -3.205 1 98.06 106 VAL A C 1
ATOM 874 O O . VAL A 1 106 ? -9.445 -5.16 -3.844 1 98.06 106 VAL A O 1
ATOM 877 N N . LEU A 1 107 ? -8.734 -6.73 -2.449 1 98.62 107 LEU A N 1
ATOM 878 C CA . LEU A 1 107 ? -7.43 -6.125 -2.229 1 98.62 107 LEU A CA 1
ATOM 879 C C . LEU A 1 107 ? -6.633 -6.059 -3.527 1 98.62 107 LEU A C 1
ATOM 881 O O . LEU A 1 107 ? -6.008 -5.039 -3.826 1 98.62 107 LEU A O 1
ATOM 885 N N . SER A 1 108 ? -6.684 -7.172 -4.25 1 98.62 108 SER A N 1
ATOM 886 C CA . SER A 1 108 ? -5.965 -7.227 -5.523 1 98.62 108 SER A CA 1
ATOM 887 C C . SER A 1 108 ? -6.531 -6.219 -6.52 1 98.62 108 SER A C 1
ATOM 889 O O . SER A 1 108 ? -5.773 -5.488 -7.168 1 98.62 108 SER A O 1
ATOM 891 N N . LYS A 1 109 ? -7.871 -6.141 -6.625 1 98.81 109 LYS A N 1
ATOM 892 C CA . LYS A 1 109 ? -8.5 -5.191 -7.535 1 98.81 109 LYS A CA 1
ATOM 893 C C . LYS A 1 109 ? -8.195 -3.752 -7.125 1 98.81 109 LYS A C 1
ATOM 895 O O . LYS A 1 109 ? -7.809 -2.934 -7.965 1 98.81 109 LYS A O 1
ATOM 900 N N . HIS A 1 110 ? -8.328 -3.471 -5.859 1 98.81 110 HIS A N 1
ATOM 901 C CA . HIS A 1 110 ? -8.047 -2.145 -5.32 1 98.81 110 HIS A CA 1
ATOM 902 C C . HIS A 1 110 ? -6.621 -1.707 -5.652 1 98.81 110 HIS A C 1
ATOM 904 O O . HIS A 1 110 ? -6.414 -0.626 -6.207 1 98.81 110 HIS A O 1
ATOM 910 N N . GLU A 1 111 ? -5.656 -2.57 -5.312 1 98.81 111 GLU A N 1
ATOM 911 C CA . GLU A 1 111 ? -4.262 -2.176 -5.488 1 98.81 111 GLU A CA 1
ATOM 912 C C . GLU A 1 111 ? -3.912 -2.023 -6.965 1 98.81 111 GLU A C 1
ATOM 914 O O . GLU A 1 111 ? -3.119 -1.155 -7.336 1 98.81 111 GLU A O 1
ATOM 919 N N . ALA A 1 112 ? -4.484 -2.867 -7.809 1 98.94 112 ALA A N 1
ATOM 920 C CA . ALA A 1 112 ? -4.234 -2.742 -9.242 1 98.94 112 ALA A CA 1
ATOM 921 C C . ALA A 1 112 ? -4.75 -1.409 -9.773 1 98.94 112 ALA A C 1
ATOM 923 O O . ALA A 1 112 ? -4.055 -0.724 -10.531 1 98.94 112 ALA A O 1
ATOM 924 N N . ILE A 1 113 ? -5.945 -1.021 -9.383 1 98.94 113 ILE A N 1
ATOM 925 C CA . ILE A 1 113 ? -6.527 0.243 -9.82 1 98.94 113 ILE A CA 1
ATOM 926 C C . ILE A 1 113 ? -5.684 1.406 -9.305 1 98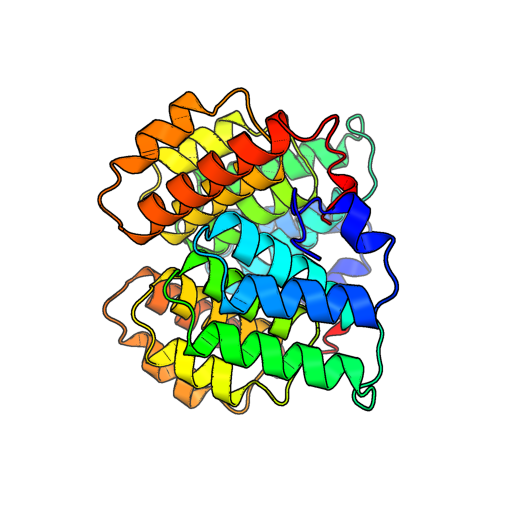.94 113 ILE A C 1
ATOM 928 O O . ILE A 1 113 ? -5.363 2.33 -10.062 1 98.94 113 ILE A O 1
ATOM 932 N N . GLU A 1 114 ? -5.367 1.365 -8.055 1 98.69 114 GLU A N 1
ATOM 933 C CA . GLU A 1 114 ? -4.527 2.41 -7.477 1 98.69 114 GLU A CA 1
ATOM 934 C C . GLU A 1 114 ? -3.178 2.488 -8.188 1 98.69 114 GLU A C 1
ATOM 936 O O . GLU A 1 114 ? -2.654 3.58 -8.422 1 98.69 114 GLU A O 1
ATOM 941 N N . ALA A 1 115 ? -2.613 1.32 -8.484 1 98.62 115 ALA A N 1
ATOM 942 C CA . ALA A 1 115 ? -1.343 1.259 -9.203 1 98.62 115 ALA A CA 1
ATOM 943 C C . ALA A 1 115 ? -1.447 1.946 -10.562 1 98.62 115 ALA A C 1
ATOM 945 O O . ALA A 1 115 ? -0.565 2.719 -10.945 1 98.62 115 ALA A O 1
ATOM 946 N N . LEU A 1 116 ? -2.477 1.69 -11.25 1 98.62 116 LEU A N 1
ATOM 947 C CA . LEU A 1 116 ? -2.709 2.332 -12.539 1 98.62 116 LEU A CA 1
ATOM 948 C C . LEU A 1 116 ? -2.791 3.848 -12.383 1 98.62 116 LEU A C 1
ATOM 950 O O . LEU A 1 116 ? -2.275 4.59 -13.227 1 98.62 116 LEU A O 1
ATOM 954 N N . GLY A 1 117 ? -3.436 4.266 -11.344 1 97.44 117 GLY A N 1
ATOM 955 C CA . GLY A 1 117 ? -3.482 5.684 -11.031 1 97.44 117 GLY A CA 1
ATOM 956 C C . GLY A 1 117 ? -2.117 6.277 -10.742 1 97.44 117 GLY A C 1
ATOM 957 O O . GLY A 1 117 ? -1.776 7.344 -11.258 1 97.44 117 GLY A O 1
ATOM 958 N N . LEU A 1 118 ? -1.426 5.605 -9.938 1 95.38 118 LEU A N 1
ATOM 959 C CA . LEU A 1 118 ? -0.09 6.055 -9.555 1 95.38 118 LEU A CA 1
ATOM 960 C C . LEU A 1 118 ? 0.81 6.176 -10.781 1 95.38 118 LEU A C 1
ATOM 962 O O . LEU A 1 118 ? 1.642 7.082 -10.859 1 95.38 118 LEU A O 1
ATOM 966 N N . MET A 1 119 ? 0.618 5.32 -11.727 1 95.62 119 MET A N 1
ATOM 967 C CA . MET A 1 119 ? 1.436 5.293 -12.93 1 95.62 119 MET A CA 1
ATOM 968 C C . MET A 1 119 ? 0.89 6.254 -13.984 1 95.62 119 MET A C 1
ATOM 970 O O . MET A 1 119 ? 1.412 6.324 -15.094 1 95.62 119 MET A O 1
ATOM 974 N N . ARG A 1 120 ? -0.183 6.918 -13.648 1 94.81 120 ARG A N 1
ATOM 975 C CA . ARG A 1 120 ? -0.849 7.852 -14.547 1 94.81 120 ARG A CA 1
ATOM 976 C C . ARG A 1 120 ? -1.19 7.184 -15.875 1 94.81 120 ARG A C 1
ATOM 978 O O . ARG A 1 120 ? -0.896 7.723 -16.938 1 94.81 120 ARG A O 1
ATOM 985 N N . ALA A 1 121 ? -1.708 6.035 -15.797 1 96.81 121 ALA A N 1
ATOM 986 C CA . ALA A 1 121 ? -2.107 5.281 -16.984 1 96.81 121 ALA A CA 1
ATOM 987 C C . ALA A 1 121 ? -3.398 5.836 -17.578 1 96.81 121 ALA A C 1
ATOM 989 O O . ALA A 1 121 ? -4.418 5.145 -17.625 1 96.81 121 ALA A O 1
ATOM 990 N N . PHE A 1 122 ? -3.355 6.977 -18.125 1 96.5 122 PHE A N 1
ATOM 991 C CA . PHE A 1 122 ? -4.508 7.664 -18.688 1 96.5 122 PHE A CA 1
ATOM 992 C C . PHE A 1 122 ? -5.117 6.855 -19.828 1 96.5 122 PHE A C 1
ATOM 994 O O . PHE A 1 122 ? -6.324 6.922 -20.078 1 96.5 122 PHE A O 1
ATOM 1001 N N . GLU A 1 123 ? -4.336 6.098 -20.5 1 96.94 123 GLU A N 1
ATOM 1002 C CA . GLU A 1 123 ? -4.738 5.332 -21.672 1 96.94 123 GLU A CA 1
ATOM 1003 C C . GLU A 1 123 ? -5.75 4.25 -21.312 1 96.94 123 GLU A C 1
ATOM 1005 O O . GLU A 1 123 ? -6.418 3.697 -22.188 1 96.94 123 GLU A O 1
ATOM 1010 N N . ILE A 1 124 ? -5.863 3.934 -20 1 97.88 124 ILE A N 1
ATOM 1011 C CA . ILE A 1 124 ? -6.797 2.875 -19.625 1 97.88 124 ILE A CA 1
ATOM 1012 C C . ILE A 1 124 ? -7.949 3.469 -18.828 1 97.88 124 ILE A C 1
ATOM 1014 O O . ILE A 1 124 ? -8.617 2.76 -18.062 1 97.88 124 ILE A O 1
ATOM 1018 N N . GLU A 1 125 ? -8.195 4.672 -18.875 1 97.81 125 GLU A N 1
ATOM 1019 C CA . GLU A 1 125 ? -9.234 5.355 -18.109 1 97.81 125 GLU A CA 1
ATOM 1020 C C . GLU A 1 125 ? -10.594 4.707 -18.312 1 97.81 125 GLU A C 1
ATOM 1022 O O . GLU A 1 125 ? -11.367 4.551 -17.359 1 97.81 125 GLU A O 1
ATOM 1027 N N . ASP A 1 126 ? -10.914 4.344 -19.547 1 98.38 126 ASP A N 1
ATOM 1028 C CA . ASP A 1 126 ? -12.211 3.742 -19.859 1 98.38 126 ASP A CA 1
ATOM 1029 C C . ASP A 1 126 ? -12.367 2.393 -19.156 1 98.38 126 ASP A C 1
ATOM 1031 O O . ASP A 1 126 ? -13.469 2.021 -18.734 1 98.38 126 ASP A O 1
ATOM 1035 N N . GLU A 1 127 ? -11.305 1.656 -19.109 1 98.56 127 GLU A N 1
ATOM 1036 C CA . GLU A 1 127 ? -11.328 0.397 -18.375 1 98.56 127 GLU A CA 1
ATOM 1037 C C . GLU A 1 127 ? -11.547 0.637 -16.891 1 98.56 127 GLU A C 1
ATOM 1039 O O . GLU A 1 127 ? -12.281 -0.108 -16.234 1 98.56 127 GLU A O 1
ATOM 1044 N N . ILE A 1 128 ? -10.922 1.694 -16.359 1 98.75 128 ILE A N 1
ATOM 1045 C CA . ILE A 1 128 ? -11.094 2.008 -14.953 1 98.75 128 ILE A CA 1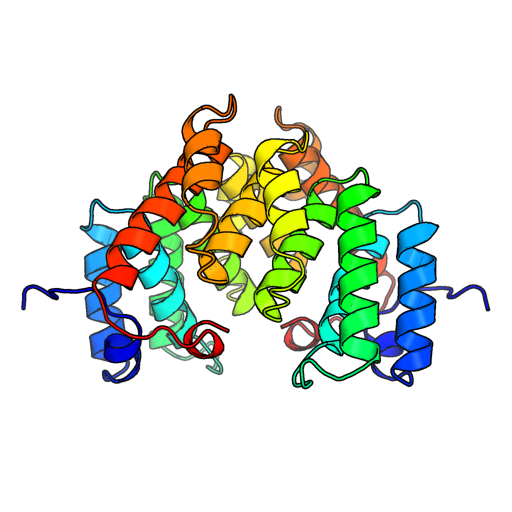
ATOM 1046 C C . ILE A 1 128 ? -12.547 2.383 -14.68 1 98.75 128 ILE A C 1
ATOM 1048 O O . ILE A 1 128 ? -13.094 2.045 -13.625 1 98.75 128 ILE A O 1
ATOM 1052 N N . LYS A 1 129 ? -13.18 3.018 -15.57 1 98.75 129 LYS A N 1
ATOM 1053 C CA . LYS A 1 129 ? -14.578 3.383 -15.422 1 98.75 129 LYS A CA 1
ATOM 1054 C C . LYS A 1 129 ? -15.461 2.146 -15.258 1 98.75 129 LYS A C 1
ATOM 1056 O O . LYS A 1 129 ? -16.469 2.188 -14.562 1 98.75 129 LYS A O 1
ATOM 1061 N N . LYS A 1 130 ? -15.055 1.071 -15.883 1 98.75 130 LYS A N 1
ATOM 1062 C CA . LYS A 1 130 ? -15.812 -0.17 -15.742 1 98.75 130 LYS A CA 1
ATOM 1063 C C . LYS A 1 130 ? -15.812 -0.659 -14.297 1 98.75 130 LYS A C 1
ATOM 1065 O O . LYS A 1 130 ? -16.766 -1.31 -13.859 1 98.75 130 LYS A O 1
ATOM 1070 N N . ALA A 1 131 ? -14.836 -0.335 -13.531 1 98.56 131 ALA A N 1
ATOM 1071 C CA . ALA A 1 131 ? -14.711 -0.769 -12.148 1 98.56 131 ALA A CA 1
ATOM 1072 C C . ALA A 1 131 ? -15.688 -0.015 -11.242 1 98.56 131 ALA A C 1
ATOM 1074 O O . ALA A 1 131 ? -15.906 -0.406 -10.094 1 98.56 131 ALA A O 1
ATOM 1075 N N . LEU A 1 132 ? -16.297 1.033 -11.766 1 98.62 132 LEU A N 1
ATOM 1076 C CA . LEU A 1 132 ? -17.297 1.783 -11.016 1 98.62 132 LEU A CA 1
ATOM 1077 C C . LEU A 1 132 ? -18.531 0.935 -10.766 1 98.62 132 LEU A C 1
ATOM 1079 O O . LEU A 1 132 ? -19.375 1.275 -9.93 1 98.62 132 LEU A O 1
ATOM 1083 N N . ASP A 1 133 ? -18.609 -0.225 -11.469 1 98.06 133 ASP A N 1
ATOM 1084 C CA . ASP A 1 133 ? -19.766 -1.105 -11.328 1 98.06 133 ASP A CA 1
ATOM 1085 C C . ASP A 1 133 ? -19.406 -2.361 -10.531 1 98.06 133 ASP A C 1
ATOM 1087 O O . ASP A 1 133 ? -20.203 -3.311 -10.477 1 98.06 133 ASP A O 1
ATOM 1091 N N . ASP A 1 134 ? -18.266 -2.396 -9.969 1 98.38 134 ASP A N 1
ATOM 1092 C CA . ASP A 1 134 ? -17.859 -3.559 -9.188 1 98.38 134 ASP A CA 1
ATOM 1093 C C . ASP A 1 134 ? -18.781 -3.791 -8 1 98.38 134 ASP A C 1
ATOM 1095 O O . ASP A 1 134 ? -19.297 -2.838 -7.406 1 98.38 134 ASP A O 1
ATOM 1099 N N . PRO A 1 135 ? -19.016 -5.027 -7.676 1 97.25 135 PRO A N 1
ATOM 1100 C CA . PRO A 1 135 ? -19.906 -5.305 -6.539 1 97.25 135 PRO A CA 1
ATOM 1101 C C . PRO A 1 135 ? -19.328 -4.809 -5.215 1 97.25 135 PRO A C 1
ATOM 1103 O O . PRO A 1 135 ? -20.078 -4.539 -4.273 1 97.25 135 PRO A O 1
ATOM 1106 N N . SER A 1 136 ? -18.047 -4.711 -5.117 1 96.75 136 SER A N 1
ATOM 1107 C CA . SER A 1 136 ? -17.422 -4.246 -3.885 1 96.75 136 SER A CA 1
ATOM 1108 C C . SER A 1 136 ? -17.391 -2.723 -3.822 1 96.75 136 SER A C 1
ATOM 1110 O O . SER A 1 136 ? -16.859 -2.068 -4.723 1 96.75 136 SER A O 1
ATOM 1112 N N . ILE A 1 137 ? -17.844 -2.174 -2.738 1 97 137 ILE A N 1
ATOM 1113 C CA . ILE A 1 137 ? -17.844 -0.729 -2.531 1 97 137 ILE A CA 1
ATOM 1114 C C . ILE A 1 137 ? -16.406 -0.215 -2.488 1 97 137 ILE A C 1
ATOM 1116 O O . ILE A 1 137 ? -16.125 0.886 -2.963 1 97 137 ILE A O 1
ATOM 1120 N N . ASP A 1 138 ? -15.531 -0.989 -1.952 1 97.75 138 ASP A N 1
ATOM 1121 C CA . ASP A 1 138 ? -14.141 -0.583 -1.83 1 97.75 138 ASP A CA 1
ATOM 1122 C C . ASP A 1 138 ? -13.484 -0.452 -3.203 1 97.75 138 ASP A C 1
ATOM 1124 O O . ASP A 1 138 ? -12.711 0.48 -3.441 1 97.75 138 ASP A O 1
ATOM 1128 N N . VAL A 1 139 ? -13.789 -1.332 -4.086 1 98.56 139 VAL A N 1
ATOM 1129 C CA . VAL A 1 139 ? -13.258 -1.271 -5.445 1 98.56 139 VAL A CA 1
ATOM 1130 C C . VAL A 1 139 ? -13.852 -0.07 -6.18 1 98.56 139 VAL A C 1
ATOM 1132 O O . VAL A 1 139 ? -13.133 0.669 -6.855 1 98.56 139 VAL A O 1
ATOM 1135 N N . ARG A 1 140 ? -15.156 0.19 -5.98 1 98.62 140 ARG A N 1
ATOM 1136 C CA . ARG A 1 140 ? -15.797 1.334 -6.621 1 98.62 140 ARG A CA 1
ATOM 1137 C C . ARG A 1 140 ? -15.195 2.646 -6.129 1 98.62 140 ARG A C 1
ATOM 1139 O O . ARG A 1 140 ? -14.914 3.543 -6.93 1 98.62 140 ARG A O 1
ATOM 1146 N N . GLU A 1 141 ? -14.93 2.74 -4.875 1 98.06 141 GLU A N 1
ATOM 1147 C CA . GLU A 1 141 ? -14.328 3.936 -4.289 1 98.06 141 GLU A CA 1
ATOM 1148 C C . GLU A 1 141 ? -12.922 4.172 -4.836 1 98.06 141 GLU A C 1
ATOM 1150 O O . GLU A 1 141 ? -12.531 5.316 -5.074 1 98.06 141 GLU A O 1
ATOM 1155 N N . THR A 1 142 ? -12.211 3.104 -5.051 1 98.81 142 THR A N 1
ATOM 1156 C CA . THR A 1 142 ? -10.867 3.234 -5.602 1 98.81 142 THR A CA 1
ATOM 1157 C C . THR A 1 142 ? -10.914 3.758 -7.031 1 98.81 142 THR A C 1
ATOM 1159 O O . THR A 1 142 ? -10.148 4.648 -7.402 1 98.81 142 THR A O 1
ATOM 1162 N N . ALA A 1 143 ? -11.859 3.172 -7.781 1 98.88 143 ALA A N 1
ATOM 1163 C CA . ALA A 1 143 ? -12.016 3.635 -9.156 1 98.88 143 ALA A CA 1
ATOM 1164 C C . ALA A 1 143 ? -12.391 5.113 -9.203 1 98.88 143 ALA A C 1
ATOM 1166 O O . ALA A 1 143 ? -11.805 5.883 -9.969 1 98.88 143 ALA A O 1
ATOM 1167 N N . GLU A 1 144 ? -13.32 5.496 -8.359 1 98.69 144 GLU A N 1
ATOM 1168 C CA . GLU A 1 144 ? -13.742 6.895 -8.289 1 98.69 144 GLU A CA 1
ATOM 1169 C C . GLU A 1 144 ? -12.578 7.809 -7.934 1 98.69 144 GLU A C 1
ATOM 1171 O O . GLU A 1 144 ? -12.367 8.844 -8.57 1 98.69 144 GLU A O 1
ATOM 1176 N N . PHE A 1 145 ? -11.867 7.398 -6.949 1 97.81 145 PHE A N 1
ATOM 1177 C CA . PHE A 1 145 ? -10.68 8.109 -6.492 1 97.81 145 PHE A CA 1
ATOM 1178 C C . PHE A 1 145 ? -9.711 8.336 -7.645 1 97.81 145 PHE A C 1
ATOM 1180 O O . PHE A 1 145 ? -9.281 9.469 -7.891 1 97.81 145 PHE A O 1
ATOM 1187 N N . VAL A 1 146 ? -9.383 7.293 -8.359 1 98.38 146 VAL A N 1
ATOM 1188 C CA . VAL A 1 146 ? -8.367 7.352 -9.406 1 98.38 146 VAL A CA 1
ATOM 1189 C C . VAL A 1 146 ? -8.875 8.203 -10.57 1 98.38 146 VAL A C 1
ATOM 1191 O O . VAL A 1 146 ? -8.125 9.008 -11.133 1 98.38 146 VAL A O 1
ATOM 1194 N N . LEU A 1 147 ? -10.117 8.102 -10.898 1 98.06 147 LEU A N 1
ATOM 1195 C CA . LEU A 1 147 ? -10.688 8.867 -12.008 1 98.06 147 LEU A CA 1
ATOM 1196 C C . LEU A 1 147 ? -10.711 10.352 -11.68 1 98.06 147 LEU A C 1
ATOM 1198 O O . LEU A 1 147 ? -10.398 11.188 -12.539 1 98.06 147 LEU A O 1
ATOM 1202 N N . LYS A 1 148 ? -11.062 10.68 -10.461 1 96.5 148 LYS A N 1
ATOM 1203 C CA . LYS A 1 148 ? -11.023 12.078 -10.047 1 96.5 148 LYS A CA 1
ATOM 1204 C C . LYS A 1 148 ? -9.602 12.625 -10.094 1 96.5 148 LYS A C 1
ATOM 1206 O O . LYS A 1 148 ? -9.375 13.75 -10.547 1 96.5 148 LYS A O 1
ATOM 1211 N N . ARG A 1 149 ? -8.758 11.82 -9.641 1 94.94 149 ARG A N 1
ATOM 1212 C CA . ARG A 1 149 ? -7.355 12.242 -9.648 1 94.94 149 ARG A CA 1
ATOM 1213 C C . ARG A 1 149 ? -6.852 12.445 -11.078 1 94.94 149 ARG A C 1
ATOM 1215 O O . ARG A 1 149 ? -6.137 13.406 -11.359 1 94.94 149 ARG A O 1
ATOM 1222 N N . PHE A 1 150 ? -7.168 11.539 -11.945 1 95.12 150 PHE A N 1
ATOM 1223 C CA . PHE A 1 150 ? -6.844 11.68 -13.359 1 95.12 150 PHE A CA 1
ATOM 1224 C C . PHE A 1 150 ? -7.348 13.016 -13.891 1 95.12 150 PHE A C 1
ATOM 1226 O O . PHE A 1 150 ? -6.613 13.727 -14.578 1 95.12 150 PHE A O 1
ATOM 1233 N N . ASP A 1 151 ? -8.492 13.328 -13.578 1 93.44 151 ASP A N 1
ATOM 1234 C CA . ASP A 1 151 ? -9.094 14.562 -14.062 1 93.44 151 ASP A CA 1
ATOM 1235 C C . ASP A 1 151 ? -8.305 15.781 -13.586 1 93.44 151 ASP A C 1
ATOM 1237 O O . ASP A 1 151 ? -8.062 16.719 -14.359 1 93.44 151 ASP A O 1
ATOM 1241 N N . ARG A 1 152 ? -7.906 15.727 -12.406 1 90.88 152 ARG A N 1
ATOM 1242 C CA . ARG A 1 152 ? -7.152 16.844 -11.836 1 90.88 152 ARG A CA 1
ATOM 1243 C C . ARG A 1 152 ? -5.77 16.953 -12.477 1 90.88 152 ARG A C 1
ATOM 1245 O O . ARG A 1 152 ? -5.273 18.047 -12.719 1 90.88 152 ARG A O 1
ATOM 1252 N N . LEU A 1 153 ? -5.16 15.844 -12.75 1 88 153 LEU A N 1
ATOM 1253 C CA . LEU A 1 153 ? -3.787 15.82 -13.242 1 88 153 LEU A CA 1
ATOM 1254 C C . LEU A 1 153 ? -3.73 16.203 -14.719 1 88 153 LEU A C 1
ATOM 1256 O O . LEU A 1 153 ? -2.711 16.703 -15.188 1 88 153 LEU A O 1
ATOM 1260 N N . ARG A 1 154 ? -4.645 15.758 -15.422 1 83.5 154 ARG A N 1
ATOM 1261 C CA . ARG A 1 154 ? -4.684 16.172 -16.812 1 83.5 154 ARG A CA 1
ATOM 1262 C C . ARG A 1 154 ? -4.766 17.688 -16.938 1 83.5 154 ARG A C 1
ATOM 1264 O O . ARG A 1 154 ? -4.164 18.281 -17.828 1 83.5 154 ARG A O 1
ATOM 1271 N N . ASN A 1 155 ? -5.422 18.141 -16.031 1 68.31 155 ASN A N 1
ATOM 1272 C CA . ASN A 1 155 ? -5.629 19.594 -16.078 1 68.31 155 ASN A CA 1
ATOM 1273 C C . ASN A 1 155 ? -4.438 20.344 -15.5 1 68.31 155 ASN A C 1
ATOM 1275 O O . ASN A 1 155 ? -4.363 21.578 -15.609 1 68.31 155 ASN A O 1
ATOM 1279 N N . SER A 1 156 ? -3.537 19.547 -14.75 1 62.31 156 SER A N 1
ATOM 1280 C CA . SER A 1 156 ? -2.379 20.172 -14.125 1 62.31 156 SER A CA 1
ATOM 1281 C C . SER A 1 156 ? -1.12 19.969 -14.961 1 62.31 156 SER A C 1
ATOM 1283 O O . SER A 1 156 ? -0.688 18.828 -15.156 1 62.31 156 SER A O 1
ATOM 1285 N N . GLY A 1 157 ? -0.819 20.203 -16 1 54.28 157 GLY A N 1
ATOM 1286 C CA . GLY A 1 157 ? 0.387 20.062 -16.812 1 54.28 157 GLY A CA 1
ATOM 1287 C C . GLY A 1 157 ? 1.104 18.75 -16.578 1 54.28 157 GLY A C 1
ATOM 1288 O O . GLY A 1 157 ? 0.542 17.828 -15.977 1 54.28 157 GLY A O 1
ATOM 1289 N N . GLU A 1 158 ? 2.625 18.391 -16.984 1 48.16 158 GLU A N 1
ATOM 1290 C CA . GLU A 1 158 ? 3.371 17.156 -17.188 1 48.16 158 GLU A CA 1
ATOM 1291 C C . GLU A 1 158 ? 3.68 16.484 -15.844 1 48.16 158 GLU A C 1
ATOM 1293 O O . GLU A 1 158 ? 4.109 17.141 -14.898 1 48.16 158 GLU A O 1
ATOM 1298 N N . TYR A 1 159 ? 3.24 15.312 -15.469 1 45.97 159 TYR A N 1
ATOM 1299 C CA . TYR A 1 159 ? 3.441 14.516 -14.258 1 45.97 159 TYR A CA 1
ATOM 1300 C C . TYR A 1 159 ? 4.754 13.75 -14.32 1 45.97 159 TYR A C 1
ATOM 1302 O O . TYR A 1 159 ? 5.09 13.172 -15.359 1 45.97 159 TYR A O 1
ATOM 1310 N N . LYS A 1 160 ? 5.73 13.969 -13.469 1 43.44 160 LYS A N 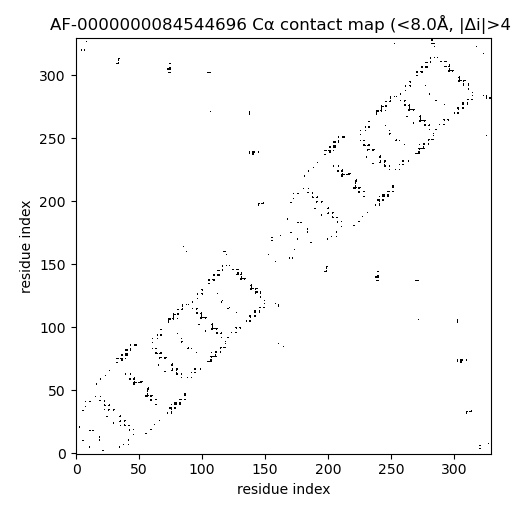1
ATOM 1311 C CA . LYS A 1 160 ? 6.863 13.047 -13.367 1 43.44 160 LYS A CA 1
ATOM 1312 C C . LYS A 1 160 ? 6.664 12.047 -12.242 1 43.44 160 LYS A C 1
ATOM 1314 O O . LYS A 1 160 ? 6.422 12.43 -11.094 1 43.44 160 LYS A O 1
ATOM 1319 N N . PRO A 1 161 ? 6.543 10.727 -12.469 1 40.59 161 PRO A N 1
ATOM 1320 C CA . PRO A 1 161 ? 6.383 9.68 -11.461 1 40.59 161 PRO A CA 1
ATOM 1321 C C . PRO A 1 161 ? 7.359 9.828 -10.297 1 40.59 161 PRO A C 1
ATOM 1323 O O . PRO A 1 161 ? 7.043 9.438 -9.164 1 40.59 161 PRO A O 1
ATOM 1326 N N . SER A 1 162 ? 8.602 10.117 -10.633 1 40.81 162 SER A N 1
ATOM 1327 C CA . SER A 1 162 ? 9.617 10.297 -9.602 1 40.81 162 SER A CA 1
ATOM 1328 C C . SER A 1 162 ? 9.094 11.172 -8.461 1 40.81 162 SER A C 1
ATOM 1330 O O . SER A 1 162 ? 9.664 11.195 -7.375 1 40.81 162 SER A O 1
ATOM 1332 N N . ASP A 1 163 ? 8.102 11.953 -8.773 1 41.12 163 ASP A N 1
ATOM 1333 C CA . ASP A 1 163 ? 7.625 12.953 -7.82 1 41.12 163 ASP A CA 1
ATOM 1334 C C . ASP A 1 163 ? 6.789 12.305 -6.719 1 41.12 163 ASP A C 1
ATOM 1336 O O . ASP A 1 163 ? 6.441 12.961 -5.734 1 41.12 163 ASP A O 1
ATOM 1340 N N . ILE A 1 164 ? 6.305 11.18 -6.875 1 38.72 164 ILE A N 1
ATOM 1341 C CA . ILE A 1 164 ? 5.5 10.516 -5.848 1 38.72 164 ILE A CA 1
ATOM 1342 C C . ILE A 1 164 ? 6.387 9.594 -5.016 1 38.72 164 ILE A C 1
ATOM 1344 O O . ILE A 1 164 ? 6.184 9.445 -3.809 1 38.72 164 ILE A O 1
ATOM 1348 N N . LEU A 1 165 ? 7.188 8.656 -5.594 1 36.06 165 LEU A N 1
ATOM 1349 C CA . LEU A 1 165 ? 7.941 7.66 -4.84 1 36.06 165 LEU A CA 1
ATOM 1350 C C . LEU A 1 165 ? 9.102 8.305 -4.094 1 36.06 165 LEU A C 1
ATOM 1352 O O . LEU A 1 165 ? 9.805 9.164 -4.645 1 36.06 165 LEU A O 1
ATOM 1356 N N . MET B 1 1 ? -6.062 31.984 2.006 1 26.72 1 MET B N 1
ATOM 1357 C CA . MET B 1 1 ? -5.641 31.828 0.617 1 26.72 1 MET B CA 1
ATOM 1358 C C . MET B 1 1 ? -6.207 30.562 0.005 1 26.72 1 MET B C 1
ATOM 1360 O O . MET B 1 1 ? -5.992 29.469 0.532 1 26.72 1 MET B O 1
ATOM 1364 N N . THR B 1 2 ? -7.289 30.578 -0.597 1 31.45 2 THR B N 1
ATOM 1365 C CA . THR B 1 2 ? -8.039 29.516 -1.254 1 31.45 2 THR B CA 1
ATOM 1366 C C . THR B 1 2 ? -7.102 28.562 -1.997 1 31.45 2 THR B C 1
ATOM 1368 O O . THR B 1 2 ? -6.438 28.969 -2.953 1 31.45 2 THR B O 1
ATOM 1371 N N . ILE B 1 3 ? -6.34 27.797 -1.327 1 40.81 3 ILE B N 1
ATOM 1372 C CA . ILE B 1 3 ? -5.367 26.984 -2.041 1 40.81 3 ILE B CA 1
ATOM 1373 C C . ILE B 1 3 ? -6 26.422 -3.316 1 40.81 3 ILE B C 1
ATOM 1375 O O . ILE B 1 3 ? -6.965 25.672 -3.26 1 40.81 3 ILE B O 1
ATOM 1379 N N . GLN B 1 4 ? -6.125 27.156 -4.438 1 46.94 4 GLN B N 1
ATOM 1380 C CA . GLN B 1 4 ? -6.652 26.719 -5.727 1 46.94 4 GLN B CA 1
ATOM 1381 C C . GLN B 1 4 ? -6.395 25.234 -5.961 1 46.94 4 GLN B C 1
ATOM 1383 O O . GLN B 1 4 ? -7.297 24.406 -5.805 1 46.94 4 GLN B O 1
ATOM 1388 N N . LEU B 1 5 ? -5.441 24.922 -7.027 1 50.16 5 LEU B N 1
ATOM 1389 C CA . LEU B 1 5 ? -5.188 23.594 -7.562 1 50.16 5 LEU B CA 1
ATOM 1390 C C . LEU B 1 5 ? -4.191 22.828 -6.691 1 50.16 5 LEU B C 1
ATOM 1392 O O . LEU B 1 5 ? -3.074 23.312 -6.465 1 50.16 5 LEU B O 1
ATOM 1396 N N . PHE B 1 6 ? -4.793 22.156 -5.707 1 62.59 6 PHE B N 1
ATOM 1397 C CA . PHE B 1 6 ? -3.904 21.25 -4.977 1 62.59 6 PHE B CA 1
ATOM 1398 C C . PHE B 1 6 ? -2.924 20.578 -5.922 1 62.59 6 PHE B C 1
ATOM 1400 O O . PHE B 1 6 ? -3.297 19.656 -6.664 1 62.59 6 PHE B O 1
ATOM 1407 N N . ASP B 1 7 ? -1.854 21.281 -6.195 1 72.88 7 ASP B N 1
ATOM 1408 C CA . ASP B 1 7 ? -0.765 20.828 -7.055 1 72.88 7 ASP B CA 1
ATOM 1409 C C . ASP B 1 7 ? 0.394 20.281 -6.23 1 72.88 7 ASP B C 1
ATOM 1411 O O . ASP B 1 7 ? 1.07 21.031 -5.52 1 72.88 7 ASP B O 1
ATOM 1415 N N . GLU B 1 8 ? 0.603 19.094 -6.352 1 75.25 8 GLU B N 1
ATOM 1416 C CA . GLU B 1 8 ? 1.583 18.391 -5.527 1 75.25 8 GLU B CA 1
ATOM 1417 C C . GLU B 1 8 ? 2.969 19.016 -5.668 1 75.25 8 GLU B C 1
ATOM 1419 O O . GLU B 1 8 ? 3.707 19.125 -4.688 1 75.25 8 GLU B O 1
ATOM 1424 N N . ASN B 1 9 ? 3.309 19.375 -6.855 1 75.44 9 ASN B N 1
ATOM 1425 C CA . ASN B 1 9 ? 4.637 19.938 -7.062 1 75.44 9 ASN B CA 1
ATOM 1426 C C . ASN B 1 9 ? 4.785 21.281 -6.379 1 75.44 9 ASN B C 1
ATOM 1428 O O . ASN B 1 9 ? 5.82 21.578 -5.773 1 75.44 9 ASN B O 1
ATOM 1432 N N . ASN B 1 10 ? 3.832 22.078 -6.477 1 82.81 10 ASN B N 1
ATOM 1433 C CA . ASN B 1 10 ? 3.85 23.375 -5.809 1 82.81 10 ASN B CA 1
ATOM 1434 C C . ASN B 1 10 ? 3.896 23.219 -4.289 1 82.81 10 ASN B C 1
ATOM 1436 O O . ASN B 1 10 ? 4.582 23.984 -3.605 1 82.81 10 ASN B O 1
ATOM 1440 N N . MET B 1 11 ? 3.246 22.234 -3.838 1 90.06 11 MET B N 1
ATOM 1441 C CA . MET B 1 11 ? 3.18 22 -2.398 1 90.06 11 MET B CA 1
ATOM 1442 C C . MET B 1 11 ? 4.551 21.641 -1.839 1 90.06 11 MET B C 1
ATOM 1444 O O . MET B 1 11 ? 4.906 22.062 -0.736 1 90.06 11 MET B O 1
ATOM 1448 N N . ARG B 1 12 ? 5.305 20.906 -2.572 1 90.38 12 ARG B N 1
ATOM 1449 C CA . ARG B 1 12 ? 6.605 20.453 -2.096 1 90.38 12 ARG B CA 1
ATOM 1450 C C . ARG B 1 12 ? 7.605 21.594 -2.035 1 90.38 12 ARG B C 1
ATOM 1452 O O . ARG B 1 12 ? 8.648 21.484 -1.383 1 90.38 12 ARG B O 1
ATOM 1459 N N . GLN B 1 13 ? 7.293 22.688 -2.754 1 92.06 13 GLN B N 1
ATOM 1460 C CA . GLN B 1 13 ? 8.18 23.844 -2.791 1 92.06 13 GLN B CA 1
ATOM 1461 C C . GLN B 1 13 ? 7.902 24.781 -1.619 1 92.06 13 GLN B C 1
ATOM 1463 O O . GLN B 1 13 ? 8.703 25.672 -1.328 1 92.06 13 GLN B O 1
ATOM 1468 N N . LEU B 1 14 ? 6.879 24.609 -0.974 1 93.94 14 LEU B N 1
ATOM 1469 C CA . LEU B 1 14 ? 6.504 25.469 0.148 1 93.94 14 LEU B CA 1
ATOM 1470 C C . LEU B 1 14 ? 7.301 25.109 1.396 1 93.94 14 LEU B C 1
ATOM 1472 O O . LEU B 1 14 ? 7.738 23.953 1.549 1 93.94 14 LEU B O 1
ATOM 1476 N N . PRO B 1 15 ? 7.445 26.141 2.254 1 95.12 15 PRO B N 1
ATOM 1477 C CA . PRO B 1 15 ? 7.992 25.797 3.57 1 95.12 15 PRO B CA 1
ATOM 1478 C C . PRO B 1 15 ? 7.164 24.719 4.289 1 95.12 15 PRO B C 1
ATOM 1480 O O . PRO B 1 15 ? 5.938 24.703 4.156 1 95.12 15 PRO B O 1
ATOM 1483 N N . ASP B 1 16 ? 7.734 23.891 5.156 1 94.62 16 ASP B N 1
ATOM 1484 C CA . ASP B 1 16 ? 7.117 22.734 5.801 1 94.62 16 ASP B CA 1
ATOM 1485 C C . ASP B 1 16 ? 5.863 23.141 6.57 1 94.62 16 ASP B C 1
ATOM 1487 O O . ASP B 1 16 ? 4.824 22.484 6.465 1 94.62 16 ASP B O 1
ATOM 1491 N N . GLU B 1 17 ? 6.02 24.266 7.273 1 95.75 17 GLU B N 1
ATOM 1492 C CA . GLU B 1 17 ? 4.891 24.703 8.094 1 95.75 17 GLU B CA 1
ATOM 1493 C C . GLU B 1 17 ? 3.701 25.094 7.227 1 95.75 17 GLU B C 1
ATOM 1495 O O . GLU B 1 17 ? 2.553 24.797 7.562 1 95.75 17 GLU B O 1
ATOM 1500 N N . GLU B 1 18 ? 3.949 25.766 6.215 1 96.44 18 GLU B N 1
ATOM 1501 C CA . GLU B 1 18 ? 2.887 26.172 5.305 1 96.44 18 GLU B CA 1
ATOM 1502 C C . GLU B 1 18 ? 2.262 24.969 4.605 1 96.44 18 GLU B C 1
ATOM 1504 O O . GLU B 1 18 ? 1.038 24.891 4.48 1 96.44 18 GLU B O 1
ATOM 1509 N N . ARG B 1 19 ? 3.104 24.094 4.16 1 96.12 19 ARG B N 1
ATOM 1510 C CA . ARG B 1 19 ? 2.625 22.859 3.561 1 96.12 19 ARG B CA 1
ATOM 1511 C C . ARG B 1 19 ? 1.729 22.094 4.531 1 96.12 19 ARG B C 1
ATOM 1513 O O . ARG B 1 19 ? 0.657 21.609 4.148 1 96.12 19 ARG B O 1
ATOM 1520 N N . PHE B 1 20 ? 2.145 22 5.742 1 97.38 20 PHE B N 1
ATOM 1521 C CA . PHE B 1 20 ? 1.354 21.312 6.754 1 97.38 20 PHE B CA 1
ATOM 1522 C C . PHE B 1 20 ? -0.022 21.953 6.895 1 97.38 20 PHE B C 1
ATOM 1524 O O . PHE B 1 20 ? -1.039 21.25 6.898 1 97.38 20 PHE B O 1
ATOM 1531 N N . GLU B 1 21 ? -0.013 23.25 6.988 1 97.62 21 GLU B N 1
ATOM 1532 C CA . GLU B 1 21 ? -1.268 23.953 7.223 1 97.62 21 GLU B CA 1
ATOM 1533 C C . GLU B 1 21 ? -2.229 23.781 6.051 1 97.62 21 GLU B C 1
ATOM 1535 O O . GLU B 1 21 ? -3.434 23.609 6.25 1 97.62 21 GLU B O 1
ATOM 1540 N N . ILE B 1 22 ? -1.717 23.844 4.91 1 97.12 22 ILE B N 1
ATOM 1541 C CA . ILE B 1 22 ? -2.557 23.672 3.729 1 97.12 22 ILE B CA 1
ATOM 1542 C C . ILE B 1 22 ? -3.102 22.25 3.688 1 97.12 22 ILE B C 1
ATOM 1544 O O . ILE B 1 22 ? -4.297 22.047 3.471 1 97.12 22 ILE B O 1
ATOM 1548 N N . CYS B 1 23 ? -2.281 21.25 3.902 1 97.75 23 CYS B N 1
ATOM 1549 C CA . CYS B 1 23 ? -2.727 19.859 3.92 1 97.75 23 CYS B CA 1
ATOM 1550 C C . CYS B 1 23 ? -3.766 19.625 5.012 1 97.75 23 CYS B C 1
ATOM 1552 O O . CYS B 1 23 ? -4.76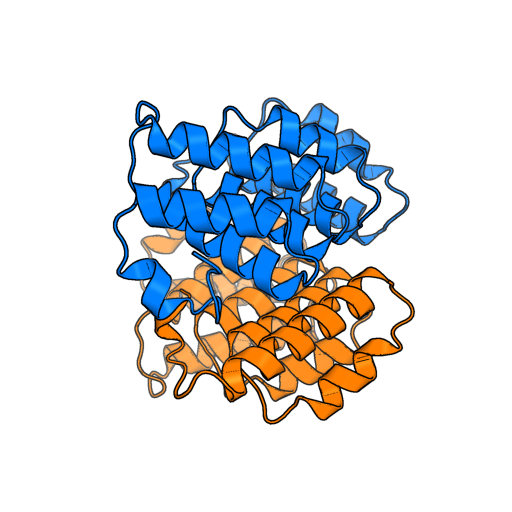6 18.938 4.789 1 97.75 23 CYS B O 1
ATOM 1554 N N . ASN B 1 24 ? -3.5 20.188 6.168 1 98.38 24 ASN B N 1
ATOM 1555 C CA . ASN B 1 24 ? -4.461 20.094 7.262 1 98.38 24 ASN B CA 1
ATOM 1556 C C . ASN B 1 24 ? -5.828 20.625 6.848 1 98.38 24 ASN B C 1
ATOM 1558 O O . ASN B 1 24 ? -6.855 20.016 7.133 1 98.38 24 ASN B O 1
ATOM 1562 N N . ASP B 1 25 ? -5.793 21.75 6.242 1 97.88 25 ASP B N 1
ATOM 1563 C CA . ASP B 1 25 ? -7.039 22.359 5.789 1 97.88 25 ASP B CA 1
ATOM 1564 C C . ASP B 1 25 ? -7.738 21.469 4.758 1 97.88 25 ASP B C 1
ATOM 1566 O O . ASP B 1 25 ? -8.953 21.281 4.824 1 97.88 25 ASP B O 1
ATOM 1570 N N . VAL B 1 26 ? -7.062 20.969 3.811 1 97.62 26 VAL B N 1
ATOM 1571 C CA . VAL B 1 26 ? -7.617 20.109 2.775 1 97.62 26 VAL B CA 1
ATOM 1572 C C . VAL B 1 26 ? -8.211 18.859 3.412 1 97.62 26 VAL B C 1
ATOM 1574 O O . VAL B 1 26 ? -9.344 18.469 3.107 1 97.62 26 VAL B O 1
ATOM 1577 N N . LEU B 1 27 ? -7.543 18.266 4.359 1 98.44 27 LEU B N 1
ATOM 1578 C CA . LEU B 1 27 ? -7.965 17 4.969 1 98.44 27 LEU B CA 1
ATOM 1579 C C . LEU B 1 27 ? -9.242 17.203 5.785 1 98.44 27 LEU B C 1
ATOM 1581 O O . LEU B 1 27 ? -10.078 16.297 5.852 1 98.44 27 LEU B O 1
ATOM 1585 N N . ARG B 1 28 ? -9.398 18.344 6.309 1 98.06 28 ARG B N 1
ATOM 1586 C CA . ARG B 1 28 ? -10.516 18.562 7.215 1 98.06 28 ARG B CA 1
ATOM 1587 C C . ARG B 1 28 ? -11.734 19.094 6.465 1 98.06 28 ARG B C 1
ATOM 1589 O O . ARG B 1 28 ? -12.875 18.891 6.883 1 98.06 28 ARG B O 1
ATOM 1596 N N . ASN B 1 29 ? -11.445 19.688 5.27 1 97.25 29 ASN B N 1
ATOM 1597 C CA . ASN B 1 29 ? -12.547 20.469 4.715 1 97.25 29 ASN B CA 1
ATOM 1598 C C . ASN B 1 29 ? -12.836 20.078 3.266 1 97.25 29 ASN B C 1
ATOM 1600 O O . ASN B 1 29 ? -13.906 20.375 2.74 1 97.25 29 ASN B O 1
ATOM 1604 N N . GLU B 1 30 ? -11.961 19.469 2.58 1 96.88 30 GLU B N 1
ATOM 1605 C CA . GLU B 1 30 ? -12.141 19.156 1.166 1 96.88 30 GLU B CA 1
ATOM 1606 C C . GLU B 1 30 ? -13.078 17.969 0.981 1 96.88 30 GLU B C 1
ATOM 1608 O O . GLU B 1 30 ? -12.969 16.969 1.684 1 96.88 30 GLU B O 1
ATOM 1613 N N . THR B 1 31 ? -14.008 18.062 0.07 1 96.81 31 THR B N 1
ATOM 1614 C CA . THR B 1 31 ? -14.969 17 -0.174 1 96.81 31 THR B CA 1
ATOM 1615 C C . THR B 1 31 ? -14.406 15.992 -1.17 1 96.81 31 THR B C 1
ATOM 1617 O O . THR B 1 31 ? -14.828 14.828 -1.187 1 96.81 31 THR B O 1
ATOM 1620 N N . ASP B 1 32 ? -13.508 16.328 -2.002 1 96.81 32 ASP B N 1
ATOM 1621 C CA . ASP B 1 32 ? -12.891 15.461 -3.002 1 96.81 32 ASP B CA 1
ATOM 1622 C C . ASP B 1 32 ? -11.859 14.539 -2.363 1 96.81 32 ASP B C 1
ATOM 1624 O O . ASP B 1 32 ? -10.781 14.984 -1.967 1 96.81 32 ASP B O 1
ATOM 1628 N N . GLU B 1 33 ? -12.109 13.305 -2.326 1 97.69 33 GLU B N 1
ATOM 1629 C CA . GLU B 1 33 ? -11.242 12.352 -1.645 1 97.69 33 GLU B CA 1
ATOM 1630 C C . GLU B 1 33 ? -9.883 12.242 -2.338 1 97.69 33 GLU B C 1
ATOM 1632 O O . GLU B 1 33 ? -8.883 11.922 -1.703 1 97.69 33 GLU B O 1
ATOM 1637 N N . SER B 1 34 ? -9.812 12.477 -3.631 1 96.81 34 SER B N 1
ATOM 1638 C CA . SER B 1 34 ? -8.523 12.398 -4.32 1 96.81 34 SER B CA 1
ATOM 1639 C C . SER B 1 34 ? -7.586 13.508 -3.857 1 96.81 34 SER B C 1
ATOM 1641 O O . SER B 1 34 ? -6.375 13.305 -3.768 1 96.81 34 SER B O 1
ATOM 1643 N N . LYS B 1 35 ? -8.125 14.672 -3.553 1 95.94 35 LYS B N 1
ATOM 1644 C CA . LYS B 1 35 ? -7.32 15.75 -2.979 1 95.94 35 LYS B CA 1
ATOM 1645 C C . LYS B 1 35 ? -6.895 15.414 -1.552 1 95.94 35 LYS B C 1
ATOM 1647 O O . LYS B 1 35 ? -5.766 15.695 -1.152 1 95.94 35 LYS B O 1
ATOM 1652 N N . ARG B 1 36 ? -7.891 14.828 -0.809 1 97.94 36 ARG B N 1
ATOM 1653 C CA . ARG B 1 36 ? -7.547 14.43 0.552 1 97.94 36 ARG B CA 1
ATOM 1654 C C . ARG B 1 36 ? -6.469 13.352 0.548 1 97.94 36 ARG B C 1
ATOM 1656 O O . ARG B 1 36 ? -5.551 13.383 1.37 1 97.94 36 ARG B O 1
ATOM 1663 N N . TRP B 1 37 ? -6.52 12.445 -0.359 1 98 37 TRP B N 1
ATOM 1664 C CA . TRP B 1 37 ? -5.5 11.414 -0.493 1 98 37 TRP B CA 1
ATOM 1665 C C . TRP B 1 37 ? -4.133 12.031 -0.774 1 98 37 TRP B C 1
ATOM 1667 O O . TRP B 1 37 ? -3.145 11.688 -0.122 1 98 37 TRP B O 1
ATOM 1677 N N . ASP B 1 38 ? -4.09 12.969 -1.714 1 96.5 38 ASP B N 1
ATOM 1678 C CA . ASP B 1 38 ? -2.838 13.648 -2.014 1 96.5 38 ASP B CA 1
ATOM 1679 C C . ASP B 1 38 ? -2.297 14.375 -0.781 1 96.5 38 ASP B C 1
ATOM 1681 O O . ASP B 1 38 ? -1.089 14.367 -0.534 1 96.5 38 ASP B O 1
ATOM 1685 N N . ALA B 1 39 ? -3.16 14.969 -0.102 1 97.31 39 ALA B N 1
ATOM 1686 C CA . ALA B 1 39 ? -2.762 15.703 1.099 1 97.31 39 ALA B CA 1
ATOM 1687 C C . ALA B 1 39 ? -2.16 14.758 2.139 1 97.31 39 ALA B C 1
ATOM 1689 O O . ALA B 1 39 ? -1.2 15.109 2.826 1 97.31 39 ALA B O 1
ATOM 1690 N N . VAL B 1 40 ? -2.752 13.555 2.289 1 98.31 40 VAL B N 1
ATOM 1691 C CA . VAL B 1 40 ? -2.193 12.57 3.205 1 98.31 40 VAL B CA 1
ATOM 1692 C C . VAL B 1 40 ? -0.76 12.234 2.795 1 98.31 40 VAL B C 1
ATOM 1694 O O . VAL B 1 40 ? 0.139 12.195 3.639 1 98.31 40 VAL B O 1
ATOM 1697 N N . TRP B 1 41 ? -0.576 12.016 1.564 1 95.88 41 TRP B N 1
ATOM 1698 C CA . TRP B 1 41 ? 0.749 11.672 1.055 1 95.88 41 TRP B CA 1
ATOM 1699 C C . TRP B 1 41 ? 1.733 12.812 1.3 1 95.88 41 TRP B C 1
ATOM 1701 O O . TRP B 1 41 ? 2.832 12.594 1.815 1 95.88 41 TRP B O 1
ATOM 1711 N N . LEU B 1 42 ? 1.357 13.953 0.921 1 95.56 42 LEU B N 1
ATOM 1712 C CA . LEU B 1 42 ? 2.221 15.125 1.012 1 95.56 42 LEU B CA 1
ATOM 1713 C C . LEU B 1 42 ? 2.576 15.43 2.463 1 95.56 42 LEU B C 1
ATOM 1715 O O . LEU B 1 42 ? 3.727 15.75 2.771 1 95.56 42 LEU B O 1
ATOM 1719 N N . VAL B 1 43 ? 1.625 15.352 3.352 1 96.75 43 VAL B N 1
ATOM 1720 C CA . VAL B 1 43 ? 1.908 15.656 4.75 1 96.75 43 VAL B CA 1
ATOM 1721 C C . VAL B 1 43 ? 2.756 14.547 5.363 1 96.75 43 VAL B C 1
ATOM 1723 O O . VAL B 1 43 ? 3.613 14.812 6.211 1 96.75 43 VAL B O 1
ATOM 1726 N N . GLY B 1 44 ? 2.467 13.289 4.98 1 96.31 44 GLY B N 1
ATOM 1727 C CA . GLY B 1 44 ? 3.295 12.188 5.445 1 96.31 44 GLY B CA 1
ATOM 1728 C C . GLY B 1 44 ? 4.773 12.398 5.172 1 96.31 44 GLY B C 1
ATOM 1729 O O . GLY B 1 44 ? 5.617 12.062 6.008 1 96.31 44 GLY B O 1
ATOM 1730 N N . GLU B 1 45 ? 5.066 12.953 4.074 1 94.19 45 GLU B N 1
ATOM 1731 C CA . GLU B 1 45 ? 6.441 13.211 3.664 1 94.19 45 GLU B CA 1
ATOM 1732 C C . GLU B 1 45 ? 7.148 14.141 4.648 1 94.19 45 GLU B C 1
ATOM 1734 O O . GLU B 1 45 ? 8.375 14.102 4.777 1 94.19 45 GLU B O 1
ATOM 1739 N N . LEU B 1 46 ? 6.441 14.93 5.332 1 94.69 46 LEU B N 1
ATOM 1740 C CA . LEU B 1 46 ? 7.012 15.891 6.27 1 94.69 46 LEU B CA 1
ATOM 1741 C C . LEU B 1 46 ? 7.562 15.188 7.504 1 94.69 46 LEU B C 1
ATOM 1743 O O . LEU B 1 46 ? 8.328 15.773 8.266 1 94.69 46 LEU B O 1
ATOM 1747 N N . ALA B 1 47 ? 7.16 14.023 7.707 1 93.19 47 ALA B N 1
ATOM 1748 C CA . ALA B 1 47 ? 7.594 13.273 8.883 1 93.19 47 ALA B CA 1
ATOM 1749 C C . ALA B 1 47 ? 8.797 12.391 8.555 1 93.19 47 ALA B C 1
ATOM 1751 O O . ALA B 1 47 ? 9.195 11.547 9.359 1 93.19 47 ALA B O 1
ATOM 1752 N N . GLU B 1 48 ? 9.312 12.641 7.277 1 86.44 48 GLU B N 1
ATOM 1753 C CA . GLU B 1 48 ? 10.477 11.859 6.859 1 86.44 48 GLU B CA 1
ATOM 1754 C C . GLU B 1 48 ? 11.742 12.312 7.582 1 86.44 48 GLU B C 1
ATOM 1756 O O . GLU B 1 48 ? 11.984 13.516 7.707 1 86.44 48 GLU B O 1
ATOM 1761 N N . ASP B 1 49 ? 12.586 11.391 7.996 1 69.44 49 ASP B N 1
ATOM 1762 C CA . ASP B 1 49 ? 13.961 11.586 8.438 1 69.44 49 ASP B CA 1
ATOM 1763 C C . ASP B 1 49 ? 14.008 12.375 9.75 1 69.44 49 ASP B C 1
ATOM 1765 O O . ASP B 1 49 ? 14.992 13.055 10.039 1 69.44 49 ASP B O 1
ATOM 1769 N N . GLN B 1 50 ? 12.914 12.391 10.406 1 68.38 50 GLN B N 1
ATOM 1770 C CA . GLN B 1 50 ? 12.961 13.234 11.594 1 68.38 50 GLN B CA 1
ATOM 1771 C C . GLN B 1 50 ? 12.961 12.391 12.867 1 68.38 50 GLN B C 1
ATOM 1773 O O . GLN B 1 50 ? 12.484 11.25 12.859 1 68.38 50 GLN B O 1
ATOM 1778 N N . ASP B 1 51 ? 13.648 12.906 13.672 1 74.19 51 ASP B N 1
ATOM 1779 C CA . ASP B 1 51 ? 13.68 12.328 15.016 1 74.19 51 ASP B CA 1
ATOM 1780 C C . ASP B 1 51 ? 12.297 12.359 15.656 1 74.19 51 ASP B C 1
ATOM 1782 O O . ASP B 1 51 ? 11.484 13.227 15.352 1 74.19 51 ASP B O 1
ATOM 1786 N N . ASP B 1 52 ? 12.07 11.445 16.5 1 70.38 52 ASP B N 1
ATOM 1787 C CA . ASP B 1 52 ? 10.766 11.297 17.141 1 70.38 52 ASP B CA 1
ATOM 1788 C C . ASP B 1 52 ? 10.422 12.531 17.969 1 70.38 52 ASP B C 1
ATOM 1790 O O . ASP B 1 52 ? 9.25 12.766 18.281 1 70.38 52 ASP B O 1
ATOM 1794 N N . LYS B 1 53 ? 11.445 13.344 18.234 1 75.69 53 LYS B N 1
ATOM 1795 C CA . LYS B 1 53 ? 11.219 14.523 19.062 1 75.69 53 LYS B CA 1
ATOM 1796 C C . LYS B 1 53 ? 10.883 15.742 18.219 1 75.69 53 LYS B C 1
ATOM 1798 O O . LYS B 1 53 ? 10.555 16.812 18.75 1 75.69 53 LYS B O 1
ATOM 1803 N N . ASN B 1 54 ? 10.805 15.508 17.094 1 85.94 54 ASN B N 1
ATOM 1804 C CA . ASN B 1 54 ? 10.484 16.625 16.203 1 85.94 54 ASN B CA 1
ATOM 1805 C C . ASN B 1 54 ? 9.008 17 16.266 1 85.94 54 ASN B C 1
ATOM 1807 O O . ASN B 1 54 ? 8.133 16.141 16.078 1 85.94 54 ASN B O 1
ATOM 1811 N N . LEU B 1 55 ? 8.773 18.203 16.562 1 91.25 55 LEU B N 1
ATOM 1812 C CA . LEU B 1 55 ? 7.414 18.688 16.781 1 91.25 55 LEU B CA 1
ATOM 1813 C C . LEU B 1 55 ? 6.566 18.516 15.531 1 91.25 55 LEU B C 1
ATOM 1815 O O . LEU B 1 55 ? 5.395 18.125 15.609 1 91.25 55 LEU B O 1
ATOM 1819 N N . LEU B 1 56 ? 7.059 18.828 14.414 1 94.69 56 LEU B N 1
ATOM 1820 C CA . LEU B 1 56 ? 6.309 18.688 13.172 1 94.69 56 LEU B CA 1
ATOM 1821 C C . LEU B 1 56 ? 5.949 17.234 12.906 1 94.69 56 LEU B C 1
ATOM 1823 O O . LEU B 1 56 ? 4.836 16.938 12.469 1 94.69 56 LEU B O 1
ATOM 1827 N N . ARG B 1 57 ? 6.84 16.344 13.148 1 95.81 57 ARG B N 1
ATOM 1828 C CA . ARG B 1 57 ? 6.586 14.906 13 1 95.81 57 ARG B CA 1
ATOM 1829 C C . ARG B 1 57 ? 5.414 14.469 13.867 1 95.81 57 ARG B C 1
ATOM 1831 O O . ARG B 1 57 ? 4.551 13.711 13.414 1 95.81 57 ARG B O 1
ATOM 1838 N N . ASN B 1 58 ? 5.371 14.984 15.055 1 95.81 58 ASN B N 1
ATOM 1839 C CA . ASN B 1 58 ? 4.273 14.656 15.961 1 95.81 58 ASN B CA 1
ATOM 1840 C C . ASN B 1 58 ? 2.955 15.258 15.477 1 95.81 58 ASN B C 1
ATOM 1842 O O . ASN B 1 58 ? 1.903 14.625 15.594 1 95.81 58 ASN B O 1
ATOM 1846 N N . ARG B 1 59 ? 3.039 16.438 15.016 1 97.31 59 ARG B N 1
ATOM 1847 C CA . ARG B 1 59 ? 1.841 17.062 14.477 1 97.31 59 ARG B CA 1
ATOM 1848 C C . ARG B 1 59 ? 1.323 16.297 13.258 1 97.31 59 ARG B C 1
ATOM 1850 O O . ARG B 1 59 ? 0.112 16.141 13.086 1 97.31 59 ARG B O 1
ATOM 1857 N N . VAL B 1 60 ? 2.221 15.867 12.445 1 98 60 VAL B N 1
ATOM 1858 C CA . VAL B 1 60 ? 1.84 15.055 11.297 1 98 60 VAL B CA 1
ATOM 1859 C C . VAL B 1 60 ? 1.164 13.773 11.773 1 98 60 VAL B C 1
ATOM 1861 O O . VAL B 1 60 ? 0.107 13.391 11.258 1 98 60 VAL B O 1
ATOM 1864 N N . ALA B 1 61 ? 1.733 13.117 12.758 1 98 61 ALA B N 1
ATOM 1865 C CA . ALA B 1 61 ? 1.161 11.898 13.305 1 98 61 ALA B CA 1
ATOM 1866 C C . ALA B 1 61 ? -0.26 12.133 13.812 1 98 61 ALA B C 1
ATOM 1868 O O . ALA B 1 61 ? -1.158 11.328 13.555 1 98 61 ALA B O 1
ATOM 1869 N N . ASP B 1 62 ? -0.423 13.219 14.477 1 98.62 62 ASP B N 1
ATOM 1870 C CA . ASP B 1 62 ? -1.742 13.562 15 1 98.62 62 ASP B CA 1
ATOM 1871 C C . ASP B 1 62 ? -2.736 13.797 13.867 1 98.62 62 ASP B C 1
ATOM 1873 O O . ASP B 1 62 ? -3.906 13.422 13.969 1 98.62 62 ASP B O 1
ATOM 1877 N N . LEU B 1 63 ? -2.312 14.445 12.883 1 98.81 63 LEU B N 1
ATOM 1878 C CA . LEU B 1 63 ? -3.176 14.711 11.734 1 98.81 63 LEU B CA 1
ATOM 1879 C C . LEU B 1 63 ? -3.562 13.414 11.039 1 98.81 63 LEU B C 1
ATOM 1881 O O . LEU B 1 63 ? -4.719 13.242 10.641 1 98.81 63 LEU B O 1
ATOM 1885 N N . LEU B 1 64 ? -2.658 12.508 10.898 1 98.81 64 LEU B N 1
ATOM 1886 C CA . LEU B 1 64 ? -2.953 11.219 10.281 1 98.81 64 LEU B CA 1
ATOM 1887 C C . LEU B 1 64 ? -3.932 10.422 11.141 1 98.81 64 LEU B C 1
ATOM 1889 O O . LEU B 1 64 ? -4.809 9.727 10.609 1 98.81 64 LEU B O 1
ATOM 1893 N N . GLU B 1 65 ? -3.785 10.5 12.438 1 98.88 65 GLU B N 1
ATOM 1894 C CA . GLU B 1 65 ? -4.785 9.906 13.312 1 98.88 65 GLU B CA 1
ATOM 1895 C C . GLU B 1 65 ? -6.164 10.516 13.078 1 98.88 65 GLU B C 1
ATOM 1897 O O . GLU B 1 65 ? -7.168 9.805 13.047 1 98.88 65 GLU B O 1
ATOM 1902 N N . TRP B 1 66 ? -6.156 11.82 13.016 1 98.88 66 TRP B N 1
ATOM 1903 C CA . TRP B 1 66 ? -7.43 12.484 12.742 1 98.88 66 TRP B CA 1
ATOM 1904 C C . TRP B 1 66 ? -8.07 11.93 11.477 1 98.88 66 TRP B C 1
ATOM 1906 O O . TRP B 1 66 ? -9.281 11.672 11.453 1 98.88 66 TRP B O 1
ATOM 1916 N N . VAL B 1 67 ? -7.34 11.758 10.422 1 98.94 67 VAL B N 1
ATOM 1917 C CA . VAL B 1 67 ? -7.84 11.203 9.172 1 98.94 67 VAL B CA 1
ATOM 1918 C C . VAL B 1 67 ? -8.445 9.828 9.422 1 98.94 67 VAL B C 1
ATOM 1920 O O . VAL B 1 67 ? -9.562 9.539 8.984 1 98.94 67 VAL B O 1
ATOM 1923 N N . LEU B 1 68 ? -7.746 9 10.141 1 98.88 68 LEU B N 1
ATOM 1924 C CA . LEU B 1 68 ? -8.195 7.633 10.398 1 98.88 68 LEU B CA 1
ATOM 1925 C C . LEU B 1 68 ? -9.5 7.629 11.18 1 98.88 68 LEU B C 1
ATOM 1927 O O . LEU B 1 68 ? -10.359 6.77 10.961 1 98.88 68 LEU B O 1
ATOM 1931 N N . ARG B 1 69 ? -9.695 8.578 11.977 1 98.56 69 ARG B N 1
ATOM 1932 C CA . ARG B 1 69 ? -10.859 8.594 12.859 1 98.56 69 ARG B CA 1
ATOM 1933 C C . ARG B 1 69 ? -12.031 9.297 12.188 1 98.56 69 ARG B C 1
ATOM 1935 O O . ARG B 1 69 ? -13.195 9.016 12.508 1 98.56 69 ARG B O 1
ATOM 1942 N N . ASN B 1 70 ? -11.703 10.164 11.234 1 98.5 70 ASN B N 1
ATOM 1943 C CA . ASN B 1 70 ? -12.781 11.047 10.812 1 98.5 70 ASN B CA 1
ATOM 1944 C C . ASN B 1 70 ? -13.078 10.906 9.328 1 98.5 70 ASN B C 1
ATOM 1946 O O . ASN B 1 70 ? -14.188 11.195 8.875 1 98.5 70 ASN B O 1
ATOM 1950 N N . ASP B 1 71 ? -12.125 10.539 8.508 1 98.62 71 ASP B N 1
ATOM 1951 C CA . ASP B 1 71 ? -12.414 10.43 7.082 1 98.62 71 ASP B CA 1
ATOM 1952 C C . ASP B 1 71 ? -13.391 9.281 6.809 1 98.62 71 ASP B C 1
ATOM 1954 O O . ASP B 1 71 ? -13.344 8.25 7.48 1 98.62 71 ASP B O 1
ATOM 1958 N N . THR B 1 72 ? -14.164 9.422 5.797 1 96.81 72 THR B N 1
ATOM 1959 C CA . THR B 1 72 ? -15.18 8.414 5.52 1 96.81 72 THR B CA 1
ATOM 1960 C C . THR B 1 72 ? -14.773 7.547 4.332 1 96.81 72 THR B C 1
ATOM 1962 O O . THR B 1 72 ? -15.445 6.559 4.023 1 96.81 72 THR B O 1
ATOM 1965 N N . ASN B 1 73 ? -13.75 7.906 3.66 1 98.12 73 ASN B N 1
ATOM 1966 C CA . ASN B 1 73 ? -13.297 7.164 2.49 1 98.12 73 ASN B CA 1
ATOM 1967 C C . ASN B 1 73 ? -12.211 6.148 2.857 1 98.12 73 ASN B C 1
ATOM 1969 O O . ASN B 1 73 ? -11.172 6.512 3.406 1 98.12 73 ASN B O 1
ATOM 1973 N N . GLY B 1 74 ? -12.445 4.906 2.525 1 98.12 74 GLY B N 1
ATOM 1974 C CA . GLY B 1 74 ? -11.539 3.832 2.893 1 98.12 74 GLY B CA 1
ATOM 1975 C C . GLY B 1 74 ? -10.18 3.939 2.225 1 98.12 74 GLY B C 1
ATOM 1976 O O . GLY B 1 74 ? -9.172 3.527 2.793 1 98.12 74 GLY B O 1
ATOM 1977 N N . VAL B 1 75 ? -10.117 4.488 1.028 1 98.56 75 VAL B N 1
ATOM 1978 C CA . VAL B 1 75 ? -8.867 4.629 0.289 1 98.56 75 VAL B CA 1
ATOM 1979 C C . VAL B 1 75 ? -7.988 5.684 0.957 1 98.56 75 VAL B C 1
ATOM 1981 O O . VAL B 1 75 ? -6.77 5.512 1.056 1 98.56 75 VAL B O 1
ATOM 1984 N N . VAL B 1 76 ? -8.602 6.789 1.41 1 98.69 76 VAL B N 1
ATOM 1985 C CA . VAL B 1 76 ? -7.867 7.832 2.119 1 98.69 76 VAL B CA 1
ATOM 1986 C C . VAL B 1 76 ? -7.328 7.281 3.436 1 98.69 76 VAL B C 1
ATOM 1988 O O . VAL B 1 76 ? -6.16 7.492 3.773 1 98.69 76 VAL B O 1
ATOM 1991 N N . LYS B 1 77 ? -8.195 6.562 4.156 1 98.88 77 LYS B N 1
ATOM 1992 C CA . LYS B 1 77 ? -7.762 5.957 5.414 1 98.88 77 LYS B CA 1
ATOM 1993 C C . LYS B 1 77 ? -6.656 4.93 5.18 1 98.88 77 LYS B C 1
ATOM 1995 O O . LYS B 1 77 ? -5.734 4.809 5.984 1 98.88 77 LYS B O 1
ATOM 2000 N N . HIS B 1 78 ? -6.77 4.145 4.121 1 98.81 78 HIS B N 1
ATOM 2001 C CA . HIS B 1 78 ? -5.723 3.211 3.711 1 98.81 78 HIS B CA 1
ATOM 2002 C C . HIS B 1 78 ? -4.375 3.912 3.598 1 98.81 78 HIS B C 1
ATOM 2004 O O . HIS B 1 78 ? -3.387 3.465 4.184 1 98.81 78 HIS B O 1
ATOM 2010 N N . GLU B 1 79 ? -4.359 5.027 2.906 1 98.5 79 GLU B N 1
ATOM 2011 C CA . GLU B 1 79 ? -3.119 5.773 2.723 1 98.5 79 GLU B CA 1
ATOM 2012 C C . GLU B 1 79 ? -2.584 6.293 4.055 1 98.5 79 GLU B C 1
ATOM 2014 O O . GLU B 1 79 ? -1.375 6.266 4.297 1 98.5 79 GLU B O 1
ATOM 2019 N N . ALA B 1 80 ? -3.459 6.762 4.918 1 98.81 80 ALA B N 1
ATOM 2020 C CA . ALA B 1 80 ? -3.029 7.277 6.215 1 98.81 80 ALA B CA 1
ATOM 2021 C C . ALA B 1 80 ? -2.334 6.191 7.031 1 98.81 80 ALA B C 1
ATOM 2023 O O . ALA B 1 80 ? -1.283 6.434 7.629 1 98.81 80 ALA B O 1
ATOM 2024 N N . SER B 1 81 ? -2.904 4.988 7.043 1 98.88 81 SER B N 1
ATOM 2025 C CA . SER B 1 81 ? -2.279 3.869 7.742 1 98.88 81 SER B CA 1
ATOM 2026 C C . SER B 1 81 ? -0.905 3.553 7.16 1 98.88 81 SER B C 1
ATOM 2028 O O . SER B 1 81 ? 0.05 3.322 7.906 1 98.88 81 SER B O 1
ATOM 2030 N N . PHE B 1 82 ? -0.882 3.582 5.871 1 98.31 82 PHE B N 1
ATOM 2031 C CA . PHE B 1 82 ? 0.385 3.322 5.199 1 98.31 82 PHE B CA 1
ATOM 2032 C C . PHE B 1 82 ? 1.438 4.344 5.613 1 98.31 82 PHE B C 1
ATOM 2034 O O . PHE B 1 82 ? 2.58 3.982 5.902 1 98.31 82 PHE B O 1
ATOM 2041 N N . GLN B 1 83 ? 1.073 5.582 5.629 1 97.56 83 GLN B N 1
ATOM 2042 C CA . GLN B 1 83 ? 2.018 6.641 5.977 1 97.56 83 GLN B CA 1
ATOM 2043 C C . GLN B 1 83 ? 2.49 6.504 7.422 1 97.56 83 GLN B C 1
ATOM 2045 O O . GLN B 1 83 ? 3.666 6.715 7.719 1 97.56 83 GLN B O 1
ATOM 2050 N N . ILE B 1 84 ? 1.646 6.16 8.328 1 97.94 84 ILE B N 1
ATOM 2051 C CA . ILE B 1 84 ? 2.008 5.957 9.727 1 97.94 84 ILE B CA 1
ATOM 2052 C C . ILE B 1 84 ? 3.059 4.855 9.836 1 97.94 84 ILE B C 1
ATOM 2054 O O . ILE B 1 84 ? 4.062 5.008 10.531 1 97.94 84 ILE B O 1
ATOM 2058 N N . ALA B 1 85 ? 2.859 3.805 9.094 1 97.5 85 ALA B N 1
ATOM 2059 C CA . ALA B 1 85 ? 3.795 2.684 9.133 1 97.5 85 ALA B CA 1
ATOM 2060 C C . ALA B 1 85 ? 5.109 3.043 8.445 1 97.5 85 ALA B C 1
ATOM 2062 O O . ALA B 1 85 ? 6.188 2.723 8.945 1 97.5 85 ALA B O 1
ATOM 2063 N N . ALA B 1 86 ? 4.996 3.674 7.309 1 93.88 86 ALA B N 1
ATOM 2064 C CA . ALA B 1 86 ? 6.168 4.031 6.516 1 93.88 86 ALA B CA 1
ATOM 2065 C C . ALA B 1 86 ? 7.113 4.934 7.301 1 93.88 86 ALA B C 1
ATOM 2067 O O . ALA B 1 86 ? 8.328 4.902 7.098 1 93.88 86 ALA B O 1
ATOM 2068 N N . ARG B 1 87 ? 6.562 5.664 8.211 1 93.88 87 ARG B N 1
ATOM 2069 C CA . ARG B 1 87 ? 7.367 6.578 9.016 1 93.88 87 ARG B CA 1
ATOM 2070 C C . ARG B 1 87 ? 7.605 6.016 10.406 1 93.88 87 ARG B C 1
ATOM 2072 O O . ARG B 1 87 ? 8.18 6.691 11.266 1 93.88 87 ARG B O 1
ATOM 2079 N N . ASN B 1 88 ? 7.125 4.898 10.641 1 94.19 88 ASN B N 1
ATOM 2080 C CA . ASN B 1 88 ? 7.258 4.184 11.906 1 94.19 88 ASN B CA 1
ATOM 2081 C C . ASN B 1 88 ? 6.801 5.043 13.086 1 94.19 88 ASN B C 1
ATOM 2083 O O . ASN B 1 88 ? 7.531 5.199 14.062 1 94.19 88 ASN B O 1
ATOM 2087 N N . LEU B 1 89 ? 5.688 5.594 12.953 1 95.44 89 LEU B N 1
ATOM 2088 C CA . LEU B 1 89 ? 5.094 6.391 14.023 1 95.44 89 LEU B CA 1
ATOM 2089 C C . LEU B 1 89 ? 4.457 5.496 15.078 1 95.44 89 LEU B C 1
ATOM 2091 O O . LEU B 1 89 ? 3.232 5.457 15.211 1 95.44 89 LEU B O 1
ATOM 2095 N N . ARG B 1 90 ? 5.219 4.895 15.93 1 95.5 90 ARG B N 1
ATOM 2096 C CA . ARG B 1 90 ? 4.844 3.783 16.797 1 95.5 90 ARG B CA 1
ATOM 2097 C C . ARG B 1 90 ? 3.846 4.234 17.859 1 95.5 90 ARG B C 1
ATOM 2099 O O . ARG B 1 90 ? 3.018 3.443 18.312 1 95.5 90 ARG B O 1
ATOM 2106 N N . HIS B 1 91 ? 3.928 5.449 18.234 1 96.25 91 HIS B N 1
ATOM 2107 C CA . HIS B 1 91 ? 3.012 5.934 19.266 1 96.25 91 HIS B CA 1
ATOM 2108 C C . HIS B 1 91 ? 1.579 5.988 18.75 1 96.25 91 HIS B C 1
ATOM 2110 O O . HIS B 1 91 ? 0.65 6.285 19.5 1 96.25 91 HIS B O 1
ATOM 2116 N N . LYS B 1 92 ? 1.322 5.602 17.453 1 98.12 92 LYS B N 1
ATOM 2117 C CA . LYS B 1 92 ? -0.024 5.535 16.891 1 98.12 92 LYS B CA 1
ATOM 2118 C C . LYS B 1 92 ? -0.467 4.09 16.688 1 98.12 92 LYS B C 1
ATOM 2120 O O . LYS B 1 92 ? -1.501 3.834 16.078 1 98.12 92 LYS B O 1
ATOM 2125 N N . ILE B 1 93 ? 0.185 3.164 17.234 1 98.62 93 ILE B N 1
ATOM 2126 C CA . ILE B 1 93 ? -0.156 1.749 17.125 1 98.62 93 ILE B CA 1
ATOM 2127 C C . ILE B 1 93 ? -1.563 1.515 17.672 1 98.62 93 ILE B C 1
ATOM 2129 O O . ILE B 1 93 ? -2.332 0.732 17.109 1 98.62 93 ILE B O 1
ATOM 2133 N N . HIS B 1 94 ? -1.891 2.219 18.703 1 98.69 94 HIS B N 1
ATOM 2134 C CA . HIS B 1 94 ? -3.213 2.033 19.281 1 98.69 94 HIS B CA 1
ATOM 2135 C C . HIS B 1 94 ? -4.309 2.461 18.312 1 98.69 94 HIS B C 1
ATOM 2137 O O . HIS B 1 94 ? -5.375 1.841 18.266 1 98.69 94 HIS B O 1
ATOM 2143 N N . VAL B 1 95 ? -4.117 3.492 17.562 1 98.81 95 VAL B N 1
ATOM 2144 C CA . VAL B 1 95 ? -5.086 3.961 16.578 1 98.81 95 VAL B CA 1
ATOM 2145 C C . VAL B 1 95 ? -5.227 2.93 15.461 1 98.81 95 VAL B C 1
ATOM 2147 O O . VAL B 1 95 ? -6.34 2.576 15.07 1 98.81 95 VAL B O 1
ATOM 2150 N N . LEU B 1 96 ? -4.074 2.432 15 1 98.94 96 LEU B N 1
ATOM 2151 C CA . LEU B 1 96 ? -4.086 1.407 13.961 1 98.94 96 LEU B CA 1
ATOM 2152 C C . LEU B 1 96 ? -4.816 0.156 14.438 1 98.94 96 LEU B C 1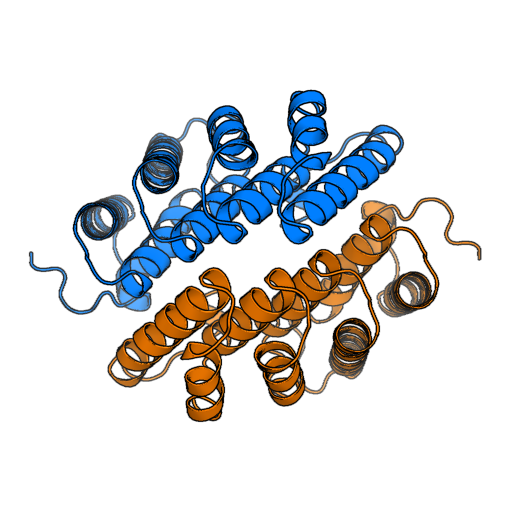
ATOM 2154 O O . LEU B 1 96 ? -5.547 -0.473 13.672 1 98.94 96 LEU B O 1
ATOM 2158 N N . THR B 1 97 ? -4.605 -0.155 15.664 1 98.88 97 THR B N 1
ATOM 2159 C CA . THR B 1 97 ? -5.273 -1.32 16.234 1 98.88 97 THR B CA 1
ATOM 2160 C C . THR B 1 97 ? -6.789 -1.137 16.219 1 98.88 97 THR B C 1
ATOM 2162 O O . THR B 1 97 ? -7.523 -2.041 15.82 1 98.88 97 THR B O 1
ATOM 2165 N N . ASP B 1 98 ? -7.172 0.003 16.609 1 98.81 98 ASP B N 1
ATOM 2166 C CA . ASP B 1 98 ? -8.602 0.3 16.625 1 98.81 98 ASP B CA 1
ATOM 2167 C C . ASP B 1 98 ? -9.188 0.209 15.211 1 98.81 98 ASP B C 1
ATOM 2169 O O . ASP B 1 98 ? -10.25 -0.382 15.008 1 98.81 98 ASP B O 1
ATOM 2173 N N . ILE B 1 99 ? -8.539 0.774 14.258 1 98.88 99 ILE B N 1
ATOM 2174 C CA . ILE B 1 99 ? -8.992 0.754 12.867 1 98.88 99 ILE B CA 1
ATOM 2175 C C . ILE B 1 99 ? -9.047 -0.687 12.367 1 98.88 99 ILE B C 1
ATOM 2177 O O . ILE B 1 99 ? -10.023 -1.096 11.742 1 98.88 99 ILE B O 1
ATOM 2181 N N . ALA B 1 100 ? -8.055 -1.455 12.68 1 98.81 100 ALA B N 1
ATOM 2182 C CA . ALA B 1 100 ? -7.934 -2.84 12.234 1 98.81 100 ALA B CA 1
ATOM 2183 C C . ALA B 1 100 ? -9.141 -3.666 12.672 1 98.81 100 ALA B C 1
ATOM 2185 O O . ALA B 1 100 ? -9.602 -4.543 11.938 1 98.81 100 ALA B O 1
ATOM 2186 N N . LEU B 1 101 ? -9.656 -3.322 13.797 1 98.5 101 LEU B N 1
ATOM 2187 C CA . LEU B 1 101 ? -10.664 -4.191 14.398 1 98.5 101 LEU B CA 1
ATOM 2188 C C . LEU B 1 101 ? -12.062 -3.639 14.188 1 98.5 101 LEU B C 1
ATOM 2190 O O . LEU B 1 101 ? -13.039 -4.395 14.164 1 98.5 101 LEU B O 1
ATOM 2194 N N . ASN B 1 102 ? -12.141 -2.32 13.898 1 98.19 102 ASN B N 1
ATOM 2195 C CA . ASN B 1 102 ? -13.477 -1.759 14.07 1 98.19 102 ASN B CA 1
ATOM 2196 C C . ASN B 1 102 ? -13.906 -0.948 12.852 1 98.19 102 ASN B C 1
ATOM 2198 O O . ASN B 1 102 ? -15.07 -0.577 12.719 1 98.19 102 ASN B O 1
ATOM 2202 N N . ASP B 1 103 ? -13.07 -0.618 11.961 1 98.38 103 ASP B N 1
ATOM 2203 C CA . ASP B 1 103 ? -13.469 0.218 10.836 1 98.38 103 ASP B CA 1
ATOM 2204 C C . ASP B 1 103 ? -14.422 -0.529 9.906 1 98.38 103 ASP B C 1
ATOM 2206 O O . ASP B 1 103 ? -14.422 -1.761 9.875 1 98.38 103 ASP B O 1
ATOM 2210 N N . LYS B 1 104 ? -15.172 0.18 9.172 1 96.5 104 LYS B N 1
ATOM 2211 C CA . LYS B 1 104 ? -16.172 -0.42 8.297 1 96.5 104 LYS B CA 1
ATOM 2212 C C . LYS B 1 104 ? -15.562 -0.834 6.961 1 96.5 104 LYS B C 1
ATOM 2214 O O . LYS B 1 104 ? -16.078 -1.728 6.285 1 96.5 104 LYS B O 1
ATOM 2219 N N . SER B 1 105 ? -14.508 -0.204 6.52 1 97.69 105 SER B N 1
ATOM 2220 C CA . SER B 1 105 ? -13.898 -0.426 5.215 1 97.69 105 SER B CA 1
ATOM 2221 C C . SER B 1 105 ? -12.906 -1.586 5.258 1 97.69 105 SER B C 1
ATOM 2223 O O . SER B 1 105 ? -12.008 -1.615 6.102 1 97.69 105 SER B O 1
ATOM 2225 N N . VAL B 1 106 ? -13.07 -2.482 4.328 1 98.06 106 VAL B N 1
ATOM 2226 C CA . VAL B 1 106 ? -12.141 -3.602 4.184 1 98.06 106 VAL B CA 1
ATOM 2227 C C . VAL B 1 106 ? -10.734 -3.076 3.918 1 98.06 106 VAL B C 1
ATOM 2229 O O . VAL B 1 106 ? -9.766 -3.568 4.496 1 98.06 106 VAL B O 1
ATOM 2232 N N . LEU B 1 107 ? -10.609 -2.064 3.113 1 98.62 107 LEU B N 1
ATOM 2233 C CA . LEU B 1 107 ? -9.32 -1.485 2.756 1 98.62 107 LEU B CA 1
ATOM 2234 C C . LEU B 1 107 ? -8.641 -0.875 3.979 1 98.62 107 LEU B C 1
ATOM 2236 O O . LEU B 1 107 ? -7.438 -1.061 4.184 1 98.62 107 LEU B O 1
ATOM 2240 N N . SER B 1 108 ? -9.453 -0.137 4.742 1 98.56 108 SER B N 1
ATOM 2241 C CA . SER B 1 108 ? -8.914 0.489 5.945 1 98.56 108 SER B CA 1
ATOM 2242 C C . SER B 1 108 ? -8.438 -0.557 6.945 1 98.56 108 SER B C 1
ATOM 2244 O O . SER B 1 108 ? -7.34 -0.44 7.496 1 98.56 108 SER B O 1
ATOM 2246 N N . LYS B 1 109 ? -9.242 -1.61 7.164 1 98.75 109 LYS B N 1
ATOM 2247 C CA . LYS B 1 109 ? -8.859 -2.674 8.094 1 98.75 109 LYS B CA 1
ATOM 2248 C C . LYS B 1 109 ? -7.609 -3.402 7.602 1 98.75 109 LYS B C 1
ATOM 2250 O O . LYS B 1 109 ? -6.668 -3.613 8.367 1 98.75 109 LYS B O 1
ATOM 2255 N N . HIS B 1 110 ? -7.59 -3.74 6.34 1 98.81 110 HIS B N 1
ATOM 2256 C CA . HIS B 1 110 ? -6.453 -4.418 5.73 1 98.81 110 HIS B CA 1
ATOM 2257 C C . HIS B 1 110 ? -5.168 -3.621 5.922 1 98.81 110 HIS B C 1
ATOM 2259 O O . HIS B 1 110 ? -4.172 -4.148 6.418 1 98.81 110 HIS B O 1
ATOM 2265 N N . GLU B 1 111 ? -5.215 -2.342 5.531 1 98.81 111 GLU B N 1
ATOM 2266 C CA . GLU B 1 111 ? -3.992 -1.543 5.574 1 98.81 111 GLU B CA 1
ATOM 2267 C C . GLU B 1 111 ? -3.523 -1.323 7.008 1 98.81 111 GLU B C 1
ATOM 2269 O O . GLU B 1 111 ? -2.32 -1.28 7.277 1 98.81 111 GLU B O 1
ATOM 2274 N N . ALA B 1 112 ? -4.469 -1.155 7.934 1 98.94 112 ALA B N 1
ATOM 2275 C CA . ALA B 1 112 ? -4.094 -0.995 9.336 1 98.94 112 ALA B CA 1
ATOM 2276 C C . ALA B 1 112 ? -3.375 -2.236 9.859 1 98.94 112 ALA B C 1
ATOM 2278 O O . ALA B 1 112 ? -2.342 -2.133 10.523 1 98.94 112 ALA B O 1
ATOM 2279 N N . ILE B 1 113 ? -3.895 -3.408 9.555 1 98.94 113 ILE B N 1
ATOM 2280 C CA . ILE B 1 113 ? -3.281 -4.66 9.984 1 98.94 113 ILE B CA 1
ATOM 2281 C C . ILE B 1 113 ? -1.897 -4.801 9.359 1 98.94 113 ILE B C 1
ATOM 2283 O O . ILE B 1 113 ? -0.928 -5.133 10.047 1 98.94 113 ILE B O 1
ATOM 2287 N N . GLU B 1 114 ? -1.825 -4.586 8.094 1 98.69 114 GLU B N 1
ATOM 2288 C CA . GLU B 1 114 ? -0.538 -4.66 7.406 1 98.69 114 GLU B CA 1
ATOM 2289 C C . GLU B 1 114 ? 0.458 -3.664 7.996 1 98.69 114 GLU B C 1
ATOM 2291 O O . GLU B 1 114 ? 1.641 -3.975 8.141 1 98.69 114 GLU B O 1
ATOM 2296 N N . ALA B 1 115 ? -0.031 -2.451 8.297 1 98.62 115 ALA B N 1
ATOM 2297 C CA . ALA B 1 115 ? 0.809 -1.423 8.906 1 98.62 115 ALA B CA 1
ATOM 2298 C C . ALA B 1 115 ? 1.375 -1.898 10.242 1 98.62 115 ALA B C 1
ATOM 2300 O O . ALA B 1 115 ? 2.564 -1.726 10.516 1 98.62 115 ALA B O 1
ATOM 2301 N N . LEU B 1 116 ? 0.562 -2.484 11.016 1 98.62 116 LEU B N 1
ATOM 2302 C CA . LEU B 1 116 ? 1.004 -3.027 12.289 1 98.62 116 LEU B CA 1
ATOM 2303 C C . LEU B 1 116 ? 2.08 -4.09 12.094 1 98.62 116 LEU B C 1
ATOM 2305 O O . LEU B 1 116 ? 3.045 -4.156 12.859 1 98.62 116 LEU B O 1
ATOM 2309 N N . GLY B 1 117 ? 1.891 -4.891 11.094 1 97.38 117 GLY B N 1
ATOM 2310 C CA . GLY B 1 117 ? 2.906 -5.863 10.727 1 97.38 117 GLY B CA 1
ATOM 2311 C C . GLY B 1 117 ? 4.219 -5.23 10.305 1 97.38 117 GLY B C 1
ATOM 2312 O O . GLY B 1 117 ? 5.285 -5.648 10.758 1 97.38 117 GLY B O 1
ATOM 2313 N N . LEU B 1 118 ? 4.098 -4.305 9.469 1 95.31 118 LEU B N 1
ATOM 2314 C CA . LEU B 1 118 ? 5.273 -3.604 8.961 1 95.31 118 LEU B CA 1
ATOM 2315 C C . LEU B 1 118 ? 6.051 -2.953 10.102 1 95.31 118 LEU B C 1
ATOM 2317 O O . LEU B 1 118 ? 7.281 -2.916 10.078 1 95.31 118 LEU B O 1
ATOM 2321 N N . MET B 1 119 ? 5.355 -2.496 11.086 1 95.62 119 MET B N 1
ATOM 2322 C CA . MET B 1 119 ? 5.965 -1.812 12.227 1 95.62 119 MET B CA 1
ATOM 2323 C C . MET B 1 119 ? 6.426 -2.812 13.281 1 95.62 119 MET B C 1
ATOM 2325 O O . MET B 1 119 ? 6.914 -2.42 14.344 1 95.62 119 MET B O 1
ATOM 2329 N N . ARG B 1 120 ? 6.203 -4.074 13.016 1 94.75 120 ARG B N 1
ATOM 2330 C CA . ARG B 1 120 ? 6.551 -5.152 13.938 1 94.75 120 ARG B CA 1
ATOM 2331 C C . ARG B 1 120 ? 5.934 -4.922 15.312 1 94.75 120 ARG B C 1
ATOM 2333 O O . ARG B 1 120 ? 6.621 -5.016 16.328 1 94.75 120 ARG B O 1
ATOM 2340 N N . ALA B 1 121 ? 4.719 -4.57 15.32 1 96.75 121 ALA B N 1
ATOM 2341 C CA . ALA B 1 121 ? 3.988 -4.332 16.562 1 96.75 121 ALA B CA 1
ATOM 2342 C C . ALA B 1 121 ? 3.617 -5.648 17.234 1 96.75 121 ALA B C 1
ATOM 2344 O O . ALA B 1 121 ? 2.434 -5.961 17.391 1 96.75 121 ALA B O 1
ATOM 2345 N N . PHE B 1 122 ? 4.547 -6.344 17.75 1 96.44 122 PHE B N 1
ATOM 2346 C CA . PHE B 1 122 ? 4.359 -7.645 18.391 1 96.44 122 PHE B CA 1
ATOM 2347 C C . PHE B 1 122 ? 3.451 -7.523 19.609 1 96.44 122 PHE B C 1
ATOM 2349 O O . PHE B 1 122 ? 2.734 -8.469 19.938 1 96.44 122 PHE B O 1
ATOM 2356 N N . GLU B 1 123 ? 3.443 -6.406 20.219 1 96.94 123 GLU B N 1
ATOM 2357 C CA . GLU B 1 123 ? 2.699 -6.16 21.453 1 96.94 123 GLU B CA 1
ATOM 2358 C C . GLU B 1 123 ? 1.195 -6.23 21.203 1 96.94 123 GLU B C 1
ATOM 2360 O O . GLU B 1 123 ? 0.413 -6.336 22.156 1 96.94 123 GLU B O 1
ATOM 2365 N N . ILE B 1 124 ? 0.775 -6.164 19.938 1 97.88 124 ILE B N 1
ATOM 2366 C CA . ILE B 1 124 ? -0.66 -6.188 19.672 1 97.88 124 ILE B CA 1
ATOM 2367 C C . ILE B 1 124 ? -1.028 -7.48 18.953 1 97.88 124 ILE B C 1
ATOM 2369 O O . ILE B 1 124 ? -2.057 -7.547 18.266 1 97.88 124 ILE B O 1
ATOM 2373 N N . GLU B 1 125 ? -0.278 -8.453 18.984 1 97.88 125 GLU B N 1
ATOM 2374 C CA . GLU B 1 125 ? -0.497 -9.711 18.281 1 97.88 125 GLU B CA 1
ATOM 2375 C C . GLU B 1 125 ? -1.856 -10.312 18.625 1 97.88 125 GLU B C 1
ATOM 2377 O O . GLU B 1 125 ? -2.553 -10.836 17.75 1 97.88 125 GLU B O 1
ATOM 2382 N N . ASP B 1 126 ? -2.229 -10.266 19.891 1 98.38 126 ASP B N 1
ATOM 2383 C CA . ASP B 1 126 ? -3.5 -10.844 20.328 1 98.38 126 ASP B CA 1
ATOM 2384 C C . ASP B 1 126 ? -4.676 -10.102 19.688 1 98.38 126 ASP B C 1
ATOM 2386 O O . ASP B 1 126 ? -5.707 -10.703 19.391 1 98.38 126 ASP B O 1
ATOM 2390 N N . GLU B 1 127 ? -4.547 -8.812 19.578 1 98.56 127 GLU B N 1
ATOM 2391 C CA . GLU B 1 127 ? -5.578 -8.039 18.891 1 98.56 127 GLU B CA 1
ATOM 2392 C C . GLU B 1 127 ? -5.664 -8.43 17.422 1 98.56 127 GLU B C 1
ATOM 2394 O O . GLU B 1 127 ? -6.758 -8.523 16.859 1 98.56 127 GLU B O 1
ATOM 2399 N N . ILE B 1 128 ? -4.508 -8.664 16.812 1 98.75 128 ILE B N 1
ATOM 2400 C CA . ILE B 1 128 ? -4.496 -9.055 15.406 1 98.75 128 ILE B CA 1
ATOM 2401 C C . ILE B 1 128 ? -5.18 -10.414 15.242 1 98.75 128 ILE B C 1
ATOM 2403 O O . ILE B 1 128 ? -5.879 -10.648 14.258 1 98.75 128 ILE B O 1
ATOM 2407 N N . LYS B 1 129 ? -5.043 -11.258 16.172 1 98.75 129 LYS B N 1
ATOM 2408 C CA . LYS B 1 129 ? -5.695 -12.57 16.141 1 98.75 129 LYS B CA 1
ATOM 2409 C C . LYS B 1 129 ? -7.211 -12.43 16.094 1 98.75 129 LYS B C 1
ATOM 2411 O O . LYS B 1 129 ? -7.898 -13.25 15.484 1 98.75 129 LYS B O 1
ATOM 2416 N N . LYS B 1 130 ? -7.695 -11.406 16.719 1 98.75 130 LYS B N 1
ATOM 2417 C CA . LYS B 1 130 ? -9.133 -11.172 16.688 1 98.75 130 LYS B CA 1
ATOM 2418 C C . LYS B 1 130 ? -9.625 -10.906 15.273 1 98.75 130 LYS B C 1
ATOM 2420 O O . LYS B 1 130 ? -10.773 -11.211 14.938 1 98.75 130 LYS B O 1
ATOM 2425 N N . ALA B 1 131 ? -8.82 -10.406 14.422 1 98.56 131 ALA B N 1
ATOM 2426 C CA . ALA B 1 131 ? -9.18 -10.078 13.047 1 98.56 131 ALA B CA 1
ATOM 2427 C C . ALA B 1 131 ? -9.32 -11.344 12.203 1 98.56 131 ALA B C 1
ATOM 2429 O O . ALA B 1 131 ? -9.859 -11.305 11.094 1 98.56 131 ALA B O 1
ATOM 2430 N N . LEU B 1 132 ? -8.883 -12.469 12.727 1 98.62 132 LEU B N 1
ATOM 2431 C CA . LEU B 1 132 ? -9.023 -13.742 12.039 1 98.62 132 LEU B CA 1
ATOM 2432 C C . LEU B 1 132 ? -10.5 -14.133 11.93 1 98.62 132 LEU B C 1
ATOM 2434 O O . LEU B 1 132 ? -10.852 -15.023 11.148 1 98.62 132 LEU B O 1
ATOM 2438 N N . ASP B 1 133 ? -11.359 -13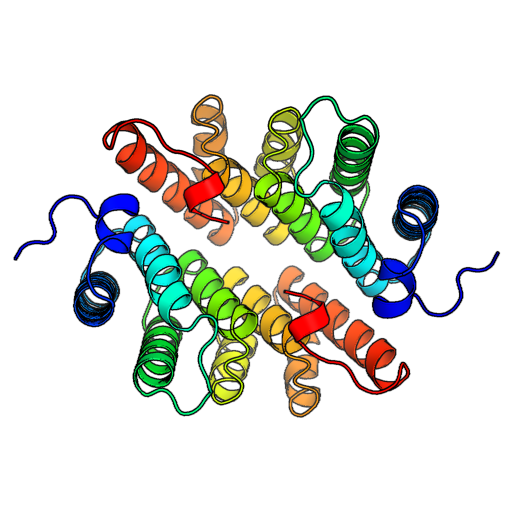.414 12.664 1 98.12 133 ASP B N 1
ATOM 2439 C CA . ASP B 1 133 ? -12.781 -13.719 12.664 1 98.12 133 ASP B CA 1
ATOM 2440 C C . ASP B 1 133 ? -13.57 -12.656 11.898 1 98.12 133 ASP B C 1
ATOM 2442 O O . ASP B 1 133 ? -14.797 -12.633 11.945 1 98.12 133 ASP B O 1
ATOM 2446 N N . ASP B 1 134 ? -12.906 -11.797 11.242 1 98.38 134 ASP B N 1
ATOM 2447 C CA . ASP B 1 134 ? -13.578 -10.75 10.484 1 98.38 134 ASP B CA 1
ATOM 2448 C C . ASP B 1 134 ? -14.469 -11.352 9.398 1 98.38 134 ASP B C 1
ATOM 2450 O O . ASP B 1 134 ? -14.125 -12.375 8.805 1 98.38 134 ASP B O 1
ATOM 2454 N N . PRO B 1 135 ? -15.562 -10.727 9.133 1 97.31 135 PRO B N 1
ATOM 2455 C CA . PRO B 1 135 ? -16.453 -11.25 8.086 1 97.31 135 PRO B CA 1
ATOM 2456 C C . PRO B 1 135 ? -15.812 -11.195 6.699 1 97.31 135 PRO B C 1
ATOM 2458 O O . PRO B 1 135 ? -16.188 -11.977 5.82 1 97.31 135 PRO B O 1
ATOM 2461 N N . SER B 1 136 ? -14.922 -10.297 6.48 1 96.75 136 SER B N 1
ATOM 2462 C CA . SER B 1 136 ? -14.266 -10.172 5.184 1 96.75 136 SER B CA 1
ATOM 2463 C C . SER B 1 136 ? -13.102 -11.148 5.055 1 96.75 136 SER B C 1
ATOM 2465 O O . SER B 1 136 ? -12.188 -11.141 5.883 1 96.75 136 SER B O 1
ATOM 2467 N N . ILE B 1 137 ? -13.086 -11.898 3.988 1 97.06 137 ILE B N 1
ATOM 2468 C CA . ILE B 1 137 ? -12.008 -12.844 3.723 1 97.06 137 ILE B CA 1
ATOM 2469 C C . ILE B 1 137 ? -10.695 -12.102 3.533 1 97.06 137 ILE B C 1
ATOM 2471 O O . ILE B 1 137 ? -9.633 -12.586 3.934 1 97.06 137 ILE B O 1
ATOM 2475 N N . ASP B 1 138 ? -10.75 -10.953 2.961 1 97.75 138 ASP B N 1
ATOM 2476 C CA . ASP B 1 138 ? -9.547 -10.164 2.703 1 97.75 138 ASP B CA 1
ATOM 2477 C C . ASP B 1 138 ? -8.898 -9.703 4.008 1 97.75 138 ASP B C 1
ATOM 2479 O O . ASP B 1 138 ? -7.676 -9.719 4.141 1 97.75 138 ASP B O 1
ATOM 2483 N N . VAL B 1 139 ? -9.695 -9.328 4.957 1 98.56 139 VAL B N 1
ATOM 2484 C CA . VAL B 1 139 ? -9.188 -8.914 6.258 1 98.56 139 VAL B CA 1
ATOM 2485 C C . VAL B 1 139 ? -8.602 -10.117 6.992 1 98.56 139 VAL B C 1
ATOM 2487 O O . VAL B 1 139 ? -7.516 -10.039 7.57 1 98.56 139 VAL B O 1
ATOM 2490 N N . ARG B 1 140 ? -9.273 -11.273 6.898 1 98.62 140 ARG B N 1
ATOM 2491 C CA . ARG B 1 140 ? -8.773 -12.484 7.543 1 98.62 140 ARG B CA 1
ATOM 2492 C C . ARG B 1 140 ? -7.43 -12.906 6.949 1 98.62 140 ARG B C 1
ATOM 2494 O O . ARG B 1 140 ? -6.504 -13.25 7.68 1 98.62 140 ARG B O 1
ATOM 2501 N N . GLU B 1 141 ? -7.301 -12.82 5.668 1 98.06 141 GLU B N 1
ATOM 2502 C CA . GLU B 1 141 ? -6.062 -13.172 4.984 1 98.06 141 GLU B CA 1
ATOM 2503 C C . GLU B 1 141 ? -4.918 -12.25 5.402 1 98.06 141 GLU B C 1
ATOM 2505 O O . GLU B 1 141 ? -3.781 -12.695 5.562 1 98.06 141 GLU B O 1
ATOM 2510 N N . THR B 1 142 ? -5.227 -11 5.598 1 98.81 142 THR B N 1
ATOM 2511 C CA . THR B 1 142 ? -4.207 -10.047 6.023 1 98.81 142 THR B CA 1
ATOM 2512 C C . THR B 1 142 ? -3.721 -10.375 7.434 1 98.81 142 THR B C 1
ATOM 2514 O O . THR B 1 142 ? -2.516 -10.367 7.695 1 98.81 142 THR B O 1
ATOM 2517 N N . ALA B 1 143 ? -4.711 -10.672 8.289 1 98.88 143 ALA B N 1
ATOM 2518 C CA . ALA B 1 143 ? -4.348 -11.039 9.656 1 98.88 143 ALA B CA 1
ATOM 2519 C C . ALA B 1 143 ? -3.471 -12.281 9.672 1 98.88 143 ALA B C 1
ATOM 2521 O O . ALA B 1 143 ? -2.445 -12.32 10.359 1 98.88 143 ALA B O 1
ATOM 2522 N N . GLU B 1 144 ? -3.867 -13.273 8.898 1 98.62 144 GLU B N 1
ATOM 2523 C CA . GLU B 1 144 ? -3.096 -14.508 8.812 1 98.62 144 GLU B CA 1
ATOM 2524 C C . GLU B 1 144 ? -1.676 -14.242 8.32 1 98.62 144 GLU B C 1
ATOM 2526 O O . GLU B 1 144 ? -0.708 -14.734 8.898 1 98.62 144 GLU B O 1
ATOM 2531 N N . PHE B 1 145 ? -1.598 -13.484 7.297 1 97.75 145 PHE B N 1
ATOM 2532 C CA . PHE B 1 145 ? -0.325 -13.07 6.715 1 97.75 145 PHE B CA 1
ATOM 2533 C C . PHE B 1 145 ? 0.577 -12.445 7.773 1 97.75 145 PHE B C 1
ATOM 2535 O O . PHE B 1 145 ? 1.729 -12.852 7.938 1 97.75 145 PHE B O 1
ATOM 2542 N N . VAL B 1 146 ? 0.066 -11.484 8.492 1 98.31 146 VAL B N 1
ATOM 2543 C CA . VAL B 1 146 ? 0.86 -10.711 9.445 1 98.31 146 VAL B CA 1
ATOM 2544 C C . VAL B 1 146 ? 1.271 -11.602 10.617 1 98.31 146 VAL B C 1
ATOM 2546 O O . VAL B 1 146 ? 2.412 -11.539 11.078 1 98.31 146 VAL B O 1
ATOM 2549 N N . LEU B 1 147 ? 0.397 -12.461 11.062 1 98.06 147 LEU B N 1
ATOM 2550 C CA . LEU B 1 147 ? 0.698 -13.344 12.18 1 98.06 147 LEU B CA 1
ATOM 2551 C C . LEU B 1 147 ? 1.775 -14.352 11.805 1 98.06 147 LEU B C 1
ATOM 2553 O O . LEU B 1 147 ? 2.674 -14.633 12.602 1 98.06 147 LEU B O 1
ATOM 2557 N N . LYS B 1 148 ? 1.692 -14.891 10.602 1 96.5 148 LYS B N 1
ATOM 2558 C CA . LYS B 1 148 ? 2.738 -15.789 10.133 1 96.5 148 LYS B CA 1
ATOM 2559 C C . LYS B 1 148 ? 4.082 -15.07 10.039 1 96.5 148 LYS B C 1
ATOM 2561 O O . LYS B 1 148 ? 5.113 -15.625 10.43 1 96.5 148 LYS B O 1
ATOM 2566 N N . ARG B 1 149 ? 3.994 -13.922 9.547 1 94.88 149 ARG B N 1
ATOM 2567 C CA . ARG B 1 149 ? 5.223 -13.148 9.43 1 94.88 149 ARG B CA 1
ATOM 2568 C C . ARG B 1 149 ? 5.82 -12.844 10.797 1 94.88 149 ARG B C 1
ATOM 2570 O O . ARG B 1 149 ? 7.035 -12.922 10.984 1 94.88 149 ARG B O 1
ATOM 2577 N N . PHE B 1 150 ? 4.996 -12.453 11.734 1 95.12 150 PHE B N 1
ATOM 2578 C CA . PHE B 1 150 ? 5.438 -12.242 13.109 1 95.12 150 PHE B CA 1
ATOM 2579 C C . PHE B 1 150 ? 6.164 -13.477 13.633 1 95.12 150 PHE B C 1
ATOM 2581 O O . PHE B 1 150 ? 7.238 -13.367 14.227 1 95.12 150 PHE B O 1
ATOM 2588 N N . ASP B 1 151 ? 5.637 -14.57 13.398 1 93.38 151 ASP B N 1
ATOM 2589 C CA . ASP B 1 151 ? 6.215 -15.812 13.883 1 93.38 151 ASP B CA 1
ATOM 2590 C C . ASP B 1 151 ? 7.609 -16.031 13.297 1 93.38 151 ASP B C 1
ATOM 2592 O O . ASP B 1 151 ? 8.531 -16.422 14.016 1 93.38 151 ASP B O 1
ATOM 2596 N N . ARG B 1 152 ? 7.734 -15.742 12.086 1 90.81 152 ARG B N 1
ATOM 2597 C CA . ARG B 1 152 ? 9.023 -15.922 11.422 1 90.81 152 ARG B CA 1
ATOM 2598 C C . ARG B 1 152 ? 10.047 -14.922 11.938 1 90.81 152 ARG B C 1
ATOM 2600 O O . ARG B 1 152 ? 11.227 -15.258 12.102 1 90.81 152 ARG B O 1
ATOM 2607 N N . LEU B 1 153 ? 9.656 -13.734 12.211 1 87.94 153 LEU B N 1
ATOM 2608 C CA . LEU B 1 153 ? 10.562 -12.664 12.586 1 87.94 153 LEU B CA 1
ATOM 2609 C C . LEU B 1 153 ? 11.016 -12.812 14.039 1 87.94 153 LEU B C 1
ATOM 2611 O O . LEU B 1 153 ? 12.102 -12.359 14.406 1 87.94 153 LEU B O 1
ATOM 2615 N N . ARG B 1 154 ? 10.148 -13.188 14.828 1 83.44 154 ARG B N 1
ATOM 2616 C CA . ARG B 1 154 ? 10.547 -13.438 16.219 1 83.44 154 ARG B CA 1
ATOM 2617 C C . ARG B 1 154 ? 11.648 -14.492 16.281 1 83.44 154 ARG B C 1
ATOM 2619 O O . ARG B 1 154 ? 12.555 -14.398 17.109 1 83.44 154 ARG B O 1
ATOM 2626 N N . ASN B 1 155 ? 11.523 -15.336 15.414 1 68.62 155 ASN B N 1
ATOM 2627 C CA . ASN B 1 155 ? 12.469 -16.438 15.43 1 68.62 155 ASN B CA 1
ATOM 2628 C C . ASN B 1 155 ? 13.773 -16.078 14.727 1 68.62 155 ASN B C 1
ATOM 2630 O O . ASN B 1 155 ? 14.75 -16.828 14.773 1 68.62 155 ASN B O 1
ATOM 2634 N N . SER B 1 156 ? 13.812 -14.961 13.867 1 62.38 156 SER B N 1
ATOM 2635 C CA . SER B 1 156 ? 14.984 -14.586 13.094 1 62.38 156 SER B CA 1
ATOM 2636 C C . SER B 1 156 ? 15.812 -13.523 13.82 1 62.38 156 SER B C 1
ATOM 2638 O O . SER B 1 156 ? 16.891 -13.156 13.367 1 62.38 156 SER B O 1
ATOM 2640 N N . GLY B 1 157 ? 15.906 -13.289 15.008 1 54.06 157 GLY B N 1
ATOM 2641 C CA . GLY B 1 157 ? 16.656 -12.273 15.727 1 54.06 157 GLY B CA 1
ATOM 2642 C C . GLY B 1 157 ? 16.125 -10.867 15.523 1 54.06 157 GLY B C 1
ATOM 2643 O O . GLY B 1 157 ? 15.031 -10.688 14.992 1 54.06 157 GLY B O 1
ATOM 2644 N N . GLU B 1 158 ? 16.938 -9.477 15.828 1 47.53 158 GLU B N 1
ATOM 2645 C CA . GLU B 1 158 ? 16.531 -8.086 16.016 1 47.53 158 GLU B CA 1
ATOM 2646 C C . GLU B 1 158 ? 16.109 -7.453 14.688 1 47.53 158 GLU B C 1
ATOM 2648 O O . GLU B 1 158 ? 16.828 -7.586 13.688 1 47.53 158 GLU B O 1
ATOM 2653 N N . TYR B 1 159 ? 14.93 -7.02 14.406 1 44.5 159 TYR B N 1
ATOM 2654 C CA . TYR B 1 159 ? 14.375 -6.387 13.219 1 44.5 159 TYR B CA 1
ATOM 2655 C C . TYR B 1 159 ? 14.57 -4.875 13.266 1 44.5 159 TYR B C 1
ATOM 2657 O O . TYR B 1 159 ? 14.367 -4.25 14.312 1 44.5 159 TYR B O 1
ATOM 2665 N N . LYS B 1 160 ? 15.359 -4.242 12.375 1 43.56 160 LYS B N 1
ATOM 2666 C CA . LYS B 1 160 ? 15.359 -2.791 12.234 1 43.56 160 LYS B CA 1
ATOM 2667 C C . LYS B 1 160 ? 14.398 -2.346 11.133 1 43.56 160 LYS B C 1
ATOM 2669 O O . LYS B 1 160 ? 14.461 -2.848 10.008 1 43.56 160 LYS B O 1
ATOM 2674 N N . PRO B 1 161 ? 13.43 -1.564 11.445 1 39.84 161 PRO B N 1
ATOM 2675 C CA . PRO B 1 161 ? 12.453 -1.045 10.484 1 39.84 161 PRO B CA 1
ATOM 2676 C C . PRO B 1 161 ? 13.109 -0.498 9.219 1 39.84 161 PRO B C 1
ATOM 2678 O O . PRO B 1 161 ? 12.508 -0.537 8.141 1 39.84 161 PRO B O 1
ATOM 2681 N N . SER B 1 162 ? 14.211 0.212 9.422 1 41.25 162 SER B N 1
ATOM 2682 C CA . SER B 1 162 ? 14.922 0.782 8.273 1 41.25 162 SER B CA 1
ATOM 2683 C C . SER B 1 162 ? 15.109 -0.253 7.172 1 41.25 162 SER B C 1
ATOM 2685 O O . SER B 1 162 ? 15.43 0.097 6.035 1 41.25 162 SER B O 1
ATOM 2687 N N . ASP B 1 163 ? 15.023 -1.491 7.531 1 41.5 163 ASP B N 1
ATOM 2688 C CA . ASP B 1 163 ? 15.359 -2.57 6.605 1 41.5 163 ASP B CA 1
ATOM 2689 C C . ASP B 1 163 ? 14.234 -2.789 5.594 1 41.5 163 ASP B C 1
ATOM 2691 O O . ASP B 1 163 ? 14.398 -3.541 4.633 1 41.5 163 ASP B O 1
ATOM 2695 N N . ILE B 1 164 ? 13.094 -2.385 5.797 1 38.81 164 ILE B N 1
ATOM 2696 C CA . ILE B 1 164 ? 12.008 -2.555 4.84 1 38.81 164 ILE B CA 1
ATOM 2697 C C . ILE B 1 164 ? 11.867 -1.291 3.992 1 38.81 164 ILE B C 1
ATOM 2699 O O . ILE B 1 164 ? 11.555 -1.366 2.803 1 38.81 164 ILE B O 1
ATOM 2703 N N . LEU B 1 165 ? 11.734 -0.051 4.555 1 35.5 165 LEU B N 1
ATOM 2704 C CA . LEU B 1 165 ? 11.461 1.161 3.791 1 35.5 165 LEU B CA 1
ATOM 2705 C C . LEU B 1 165 ? 12.68 1.57 2.969 1 35.5 165 LEU B C 1
ATOM 2707 O O . LEU B 1 165 ? 13.812 1.509 3.453 1 35.5 165 LEU B O 1
#

Foldseek 3Di:
DPPPPLDLVVLVVDDLVVSLVVLLCCCVPPPDVVSVLSSLVSLLCSLPPDDPPDPSVVVNLVSLLVSCVDPPDLVSLLSSLVSCLLSLVPVCLVSLLCQLQPPPDLSNNLSSLVSCLLSLVVVCLVSLVNQCPPPDPSSNVSSVVSNVSNVVVVVVPDDDSVVPD/DPPPPLDLVVLVPDDLVVSLVVLLCCCVPPPDVVSVLSSLVSLLCSLPPDDPPDPSVVVNLVSLLVSCVDPDDLVSLLSSLVSCLLSLVPVCLVSLLCQLQPPPDLSNNLSSLVSCLLSLVVVCLVSLVNQCPPPDPSSNVSSVVSNVSNVVVVVVDDDDSVVPD

Organism: NCBI:txid1582439

Nearest PDB structures (foldseek):
  4d4z-assembly1_A  TM=8.276E-01  e=6.816E-05  Homo sapiens
  5d08-assembly2_B  TM=8.794E-01  e=3.009E-01  Bacillus subtilis subsp. subtilis str. 168
  5vch-assembly2_B  TM=6.448E-01  e=5.351E-01  Kluyveromyces lactis
  5oqo-assembly1_A  TM=5.119E-01  e=9.981E-01  Saccharomyces cerevisiae S288C
  9ce3-assembly1_A  TM=3.424E-01  e=3.823E+00  Homo sapiens

Sequence (330 aa):
MTIQLFDENNMRQLPDEERFEICNDVLRNETDESKRWDAVWLVGELAEDQDDKNLLRNRVADLLEWVLRNDTNGVVKHEASFQIAARNLRHKIHVLTDIALNDKSVLSKHEAIEALGLMRAFEIEDEIKKALDDPSIDVRETAEFVLKRFDRLRNSGEYKPSDILMTIQLFDENNMRQLPDEERFEICNDVLRNETDESKRWDAVWLVGELAEDQDDKNLLRNRVADLLEWVLRNDTNGVVKHEASFQIAARNLRHKIHVLTDIALNDKSVLSKHEAIEALGLMRAFEIEDEIKKALDDPSIDVRETAEFVLKRFDRLRNSGEYKPSDIL

Radius of gyration: 18.95 Å; Cα contacts (8 Å, |Δi|>4): 448; chains: 2; bounding box: 44×57×43 Å

pLDDT: mean 90.37, std 16.6, range [26.2, 98.94]

Secondary structure (DSSP, 8-state):
----S--HHHHHHS-HHHHHHHHHHHHHH---HHHHHHHHHHHHGGGTT--TT-HHHHHHHHHHHHHHHH---HHHHHHHHHHHHHTT-GGGHHHHHHHHHH-S-HHHHHHHHHHHHHTT-GGGHHHHHHGGG-S-HHHHHHHHHHHHHHHHHHSSS---GGGT-/----S--HHHHHHS-HHHHHHHHHHHHHH---HHHHHHHHHHHHHTTTT--TT-HHHHHHHHHHHHHHHH---HHHHHHHHHHHHHTT-GGGHHHHHHHHHH-S-HHHHHHHHHHHHHTT-GGGHHHHHHGGG-S-HHHHHHHHHHHHHHHHHHSS----GGGT-

InterPro domains:
  IPR011989 Armadillo-like helical [G3DSA:1.25.10.10] (8-157)
  IPR016024 Armadillo-type fold [SSF48371] (30-149)